Protein AF-A0A3N5T5H6-F1 (afdb_monomer_lite)

Foldseek 3Di:
DDDDQPWDKDKAFADQDPQFQWKWKWKAFPVRHTDPPRTDIGGSPDGMDMDTDDPVCLLRDDMWMWIAGQHPDDDDGGDDTDGDRDQRDPPPRDPAKDWDWDQDPPQLFKTKIFIDQDPQFQKKKKWKFFADPPPRDTDTQDIDMDGSPDGIDIGGCVSVDLVGQKMKIKMWGAHPVRRTDHIDMDMDGTDRPDDPPPPDPPPDD

Radius of gyration: 24.32 Å; chains: 1; bounding box: 62×50×79 Å

Sequence (205 aa):
MTADSGERETVFTWTPFEGAEGYIFSIDDAEGEMLTHSAVMLPAETTTHSYSFEEEDLGRGPFTALVRAWAETEGNICIAEAGVDFGTADAGVCAGIDVTPNVVPGDERLVVLEWTAIPDAAEYQIHIYALDPDDGSRIGIRVLTAPGDTNTLHVGADMLPDDYNQFEFRIEARGEGHAYLCSGSATVDLPSKEGPVHWGAEAGG

Secondary structure (DSSP, 8-state):
-------EEEEEE-PPPTT-SEEEEEEE-TTSPBPTTT-EEEETT--EEEEEEPTTGGGG-S-EEEEEEE--STT---S----EE---SSS-------EEEEEETTEEEEEEEEEPPPTT-SEEEEEEEEEPTTT--EEEEEEEEEETT--EEEE-TTTS-TT-SEEEEEEEEE-GGG-EEEEEEEEEE---S------------

Structure (mmCIF, N/CA/C/O backbone):
data_AF-A0A3N5T5H6-F1
#
_entry.id   AF-A0A3N5T5H6-F1
#
loop_
_atom_site.group_PDB
_atom_site.id
_atom_site.type_symbol
_atom_site.label_atom_id
_atom_site.label_alt_id
_atom_site.label_comp_id
_atom_site.label_asym_id
_atom_site.label_entity_id
_atom_site.label_seq_id
_atom_site.pdbx_PDB_ins_code
_atom_site.Cartn_x
_atom_site.Cartn_y
_atom_site.Cartn_z
_atom_site.occupancy
_atom_site.B_iso_or_equiv
_atom_site.auth_seq_id
_atom_site.auth_comp_id
_atom_site.auth_asym_id
_atom_site.auth_atom_id
_atom_site.pdbx_PDB_model_num
ATOM 1 N N . MET A 1 1 ? -6.750 -23.032 -27.387 1.00 33.66 1 MET A N 1
ATOM 2 C CA . MET A 1 1 ? -6.527 -21.836 -26.558 1.00 33.66 1 MET A CA 1
ATOM 3 C C . MET A 1 1 ? -5.116 -21.968 -26.045 1.00 33.66 1 MET A C 1
ATOM 5 O O . MET A 1 1 ? -4.852 -22.858 -25.250 1.00 33.66 1 MET A O 1
ATOM 9 N N . THR A 1 2 ? -4.197 -21.257 -26.679 1.00 34.19 2 THR A N 1
ATOM 10 C CA . THR A 1 2 ? -2.777 -21.234 -26.329 1.00 34.19 2 THR A CA 1
ATOM 11 C C . THR A 1 2 ? -2.641 -20.392 -25.068 1.00 34.19 2 THR A C 1
ATOM 13 O O . THR A 1 2 ? -3.156 -19.278 -25.044 1.00 34.19 2 THR A O 1
ATOM 16 N N . ALA A 1 3 ? -2.039 -20.960 -24.023 1.00 33.81 3 ALA A N 1
ATOM 17 C CA . ALA A 1 3 ? -1.614 -20.210 -22.851 1.00 33.81 3 ALA A CA 1
ATOM 18 C C . ALA A 1 3 ? -0.585 -19.176 -23.318 1.00 33.81 3 ALA A C 1
ATOM 20 O O . ALA A 1 3 ? 0.402 -19.550 -23.953 1.00 33.81 3 ALA A O 1
ATOM 21 N N . ASP A 1 4 ? -0.876 -17.903 -23.080 1.00 39.97 4 ASP A N 1
ATOM 22 C CA . ASP A 1 4 ? 0.102 -16.832 -23.217 1.00 39.97 4 ASP A CA 1
ATOM 23 C C . ASP A 1 4 ? 1.025 -16.979 -22.004 1.00 39.97 4 ASP A C 1
ATOM 25 O O . ASP A 1 4 ? 0.576 -16.855 -20.865 1.00 39.97 4 ASP A O 1
ATOM 29 N N . SER A 1 5 ? 2.264 -17.411 -22.224 1.00 41.59 5 SER A N 1
ATOM 30 C CA . SER A 1 5 ? 3.283 -17.451 -21.175 1.00 41.59 5 SER A CA 1
ATOM 31 C C . SER A 1 5 ? 3.558 -16.004 -20.781 1.00 41.59 5 SER A C 1
ATOM 33 O O . SER A 1 5 ? 4.108 -15.267 -21.594 1.00 41.59 5 SER A O 1
ATOM 35 N N . GLY A 1 6 ? 3.092 -15.596 -19.599 1.00 47.31 6 GLY A N 1
ATOM 36 C CA . GLY A 1 6 ? 2.968 -14.207 -19.148 1.00 47.31 6 GLY A CA 1
ATOM 37 C C . GLY A 1 6 ? 4.283 -13.470 -18.879 1.00 47.31 6 GLY A C 1
ATOM 38 O O . GLY A 1 6 ? 4.410 -12.827 -17.843 1.00 47.31 6 GLY A O 1
ATOM 39 N N . GLU A 1 7 ? 5.244 -13.528 -19.800 1.00 53.94 7 GLU A N 1
ATOM 40 C CA . GLU A 1 7 ? 6.400 -12.634 -19.806 1.00 53.94 7 GLU A CA 1
ATOM 41 C C . GLU A 1 7 ? 5.908 -11.208 -20.069 1.00 53.94 7 GLU A C 1
ATOM 43 O O . GLU A 1 7 ? 5.427 -10.871 -21.155 1.00 53.94 7 GLU A O 1
ATOM 48 N N . ARG A 1 8 ? 5.999 -10.359 -19.045 1.00 64.69 8 ARG A N 1
ATOM 49 C CA . ARG A 1 8 ? 5.729 -8.927 -19.170 1.00 64.69 8 ARG A CA 1
ATOM 50 C C . ARG A 1 8 ? 7.054 -8.232 -19.450 1.00 64.69 8 ARG A C 1
ATOM 52 O O . ARG A 1 8 ? 7.906 -8.153 -18.573 1.00 64.69 8 ARG A O 1
ATOM 59 N N . GLU A 1 9 ? 7.238 -7.755 -20.675 1.00 74.62 9 GLU A N 1
ATOM 60 C CA . GLU A 1 9 ? 8.398 -6.947 -21.057 1.00 74.62 9 GLU A CA 1
ATOM 61 C C . GLU A 1 9 ? 8.068 -5.457 -20.916 1.00 74.62 9 GLU A C 1
ATOM 63 O O . GLU A 1 9 ? 7.051 -4.978 -21.423 1.00 74.62 9 GLU A O 1
ATOM 68 N N . THR A 1 10 ? 8.955 -4.717 -20.257 1.00 71.50 10 THR A N 1
ATOM 69 C CA . THR A 1 10 ? 8.873 -3.263 -20.119 1.00 71.50 10 THR A CA 1
ATOM 70 C C . THR A 1 10 ? 10.094 -2.612 -20.741 1.00 71.50 10 THR A C 1
ATOM 72 O O . THR A 1 10 ? 11.220 -3.056 -20.530 1.00 71.50 10 THR A O 1
ATOM 75 N N . VAL A 1 11 ? 9.869 -1.510 -21.462 1.00 78.19 11 VAL A N 1
ATOM 76 C CA . VAL A 1 11 ? 10.928 -0.683 -22.047 1.00 78.19 11 VAL A CA 1
ATOM 77 C C . VAL A 1 11 ? 11.089 0.601 -21.239 1.00 78.19 11 VAL A C 1
ATOM 79 O O . VAL A 1 11 ? 10.157 1.386 -21.081 1.00 78.19 11 VAL A O 1
ATOM 82 N N . PHE A 1 12 ? 12.306 0.837 -20.775 1.00 76.62 12 PHE A N 1
ATOM 83 C CA . PHE A 1 12 ? 12.737 2.012 -20.034 1.00 76.62 12 PHE A CA 1
ATOM 84 C C . PHE A 1 12 ? 13.430 2.959 -21.009 1.00 76.62 12 PHE A C 1
ATOM 86 O O . PHE A 1 12 ? 14.135 2.524 -21.922 1.00 76.62 12 PHE A O 1
ATOM 93 N N . THR A 1 13 ? 13.219 4.262 -20.853 1.00 77.88 13 THR A N 1
ATOM 94 C CA . THR A 1 13 ? 13.906 5.292 -21.642 1.00 77.88 13 THR A CA 1
ATOM 95 C C . THR A 1 13 ? 14.303 6.437 -20.724 1.00 77.88 13 THR A C 1
ATOM 97 O O . THR A 1 13 ? 13.509 6.854 -19.884 1.00 77.88 13 THR A O 1
ATOM 100 N N . TRP A 1 14 ? 15.5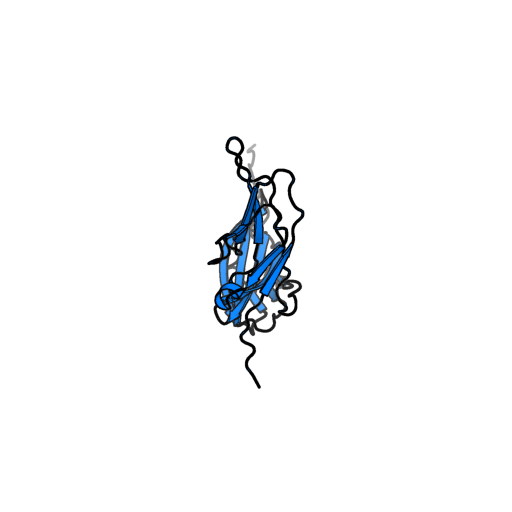17 6.955 -20.885 1.00 73.25 14 TRP A N 1
ATOM 101 C CA . TRP A 1 14 ? 16.026 8.086 -20.111 1.00 73.25 14 TRP A CA 1
ATOM 102 C C . TRP A 1 14 ? 16.758 9.084 -21.002 1.00 73.25 14 TRP A C 1
ATOM 104 O O . TRP A 1 14 ? 17.245 8.765 -22.087 1.00 73.25 14 TRP A O 1
ATOM 114 N N . THR A 1 15 ? 16.843 10.322 -20.523 1.00 77.50 15 THR A N 1
ATOM 115 C CA . THR A 1 15 ? 17.650 11.355 -21.171 1.00 77.50 15 THR A CA 1
ATOM 116 C C . THR A 1 15 ? 19.131 11.037 -20.952 1.00 77.50 15 THR A C 1
ATOM 118 O O . THR A 1 15 ? 19.529 10.845 -19.800 1.00 77.50 15 THR A O 1
ATOM 121 N N . PRO A 1 16 ? 19.962 10.992 -22.008 1.00 77.12 16 PRO A N 1
ATOM 122 C CA . PRO A 1 16 ? 21.391 10.769 -21.844 1.00 77.12 16 PRO A CA 1
ATOM 123 C C . PRO A 1 16 ? 22.031 11.878 -21.003 1.00 77.12 16 PRO A C 1
ATOM 125 O O . PRO A 1 16 ? 21.708 13.058 -21.155 1.00 77.12 16 PRO A O 1
ATOM 128 N N . PHE A 1 17 ? 22.950 11.487 -20.125 1.00 72.81 17 PHE A N 1
ATOM 129 C CA . PHE A 1 17 ? 23.670 12.387 -19.240 1.00 72.81 17 PHE A CA 1
ATOM 130 C C . PHE A 1 17 ? 25.018 12.782 -19.858 1.00 72.81 17 PHE A C 1
ATOM 132 O O . PHE A 1 17 ? 25.804 11.928 -20.272 1.00 72.81 17 PHE A O 1
ATOM 139 N N . GLU A 1 18 ? 25.294 14.084 -19.940 1.00 73.19 18 GLU A N 1
ATOM 140 C CA . GLU A 1 18 ? 26.544 14.586 -20.514 1.00 73.19 18 GLU A CA 1
ATOM 141 C C . GLU A 1 18 ? 27.740 14.186 -19.640 1.00 73.19 18 GLU A C 1
ATOM 143 O O . GLU A 1 18 ? 27.758 14.433 -18.436 1.00 73.19 18 GLU A O 1
ATOM 148 N N . GLY A 1 19 ? 28.747 13.563 -20.255 1.00 73.44 19 GLY A N 1
ATOM 149 C CA . GLY A 1 19 ? 29.940 13.084 -19.555 1.00 73.44 19 GLY A CA 1
ATOM 150 C C . GLY A 1 19 ? 29.802 11.701 -18.913 1.00 73.44 19 GLY A C 1
ATOM 151 O O . GLY A 1 19 ? 30.762 11.252 -18.299 1.00 73.44 19 GLY A O 1
ATOM 152 N N . ALA A 1 20 ? 28.665 11.011 -19.066 1.00 77.00 20 ALA A N 1
ATOM 153 C CA . ALA A 1 20 ? 28.544 9.612 -18.657 1.00 77.00 20 ALA A CA 1
ATOM 154 C C . ALA A 1 20 ? 29.402 8.694 -19.547 1.00 77.00 20 ALA A C 1
ATOM 156 O O . ALA A 1 20 ? 29.356 8.785 -20.774 1.00 77.00 20 ALA A O 1
ATOM 157 N N . GLU A 1 21 ? 30.145 7.780 -18.926 1.00 79.62 21 GLU A N 1
ATOM 158 C CA . GLU A 1 21 ? 30.882 6.696 -19.595 1.00 79.62 21 GLU A CA 1
ATOM 159 C C . GLU A 1 21 ? 30.066 5.396 -19.647 1.00 79.62 21 GLU A C 1
ATOM 161 O O . GLU A 1 21 ? 30.352 4.495 -20.438 1.00 79.62 21 GLU A O 1
ATOM 166 N N . GLY A 1 22 ? 28.992 5.329 -18.862 1.00 79.94 22 GLY A N 1
ATOM 167 C CA . GLY A 1 22 ? 27.981 4.290 -18.934 1.00 79.94 22 GLY A CA 1
ATOM 168 C C . GLY A 1 22 ? 26.848 4.525 -17.943 1.00 79.94 22 GLY A C 1
ATOM 169 O O . GLY A 1 22 ? 26.807 5.528 -17.227 1.00 79.94 22 GLY A O 1
ATOM 170 N N . TYR A 1 23 ? 25.931 3.565 -17.891 1.00 79.25 23 TYR A N 1
ATOM 171 C CA . TYR A 1 23 ? 24.836 3.540 -16.928 1.00 79.25 23 TYR A CA 1
ATOM 172 C C . TYR A 1 23 ? 24.812 2.214 -16.179 1.00 79.25 23 TYR A C 1
ATOM 174 O O . TYR A 1 23 ? 25.203 1.178 -16.711 1.00 79.25 23 TYR A O 1
ATOM 182 N N . ILE A 1 24 ? 24.328 2.249 -14.947 1.00 84.00 24 ILE A N 1
ATOM 183 C CA . ILE A 1 24 ? 23.893 1.075 -14.200 1.00 84.00 24 ILE A CA 1
ATOM 184 C C . ILE A 1 24 ? 22.374 1.160 -14.128 1.00 84.00 24 ILE A C 1
ATOM 186 O O . ILE A 1 24 ? 21.840 2.157 -13.641 1.00 84.00 24 ILE A O 1
ATOM 190 N N . PHE A 1 25 ? 21.697 0.141 -14.638 1.00 86.31 25 PHE A N 1
ATOM 191 C CA . PHE A 1 25 ? 20.256 -0.031 -14.511 1.00 86.31 25 PHE A CA 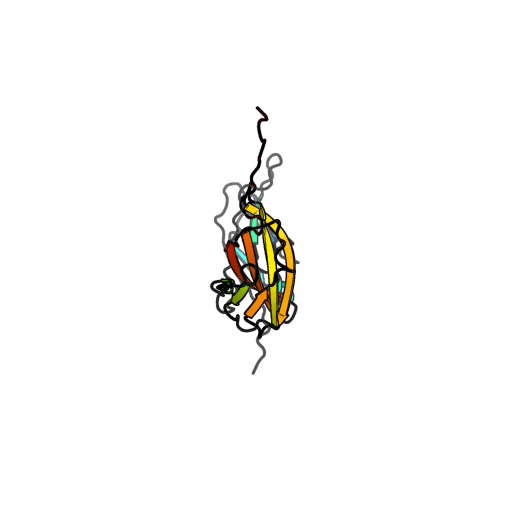1
ATOM 192 C C . PHE A 1 25 ? 19.978 -1.089 -13.443 1.00 86.31 25 PHE A C 1
ATOM 194 O O . PHE A 1 25 ? 20.693 -2.087 -13.399 1.00 86.31 25 PHE A O 1
ATOM 201 N N . SER A 1 26 ? 18.981 -0.877 -12.589 1.00 86.00 26 SER A N 1
ATOM 202 C CA . SER A 1 26 ? 18.449 -1.887 -11.666 1.00 86.00 26 SER A CA 1
ATOM 203 C C . SER A 1 26 ? 16.971 -1.630 -11.388 1.00 86.00 26 SER A C 1
ATOM 205 O O . SER A 1 26 ? 16.471 -0.536 -11.652 1.00 86.00 26 SER A O 1
ATOM 207 N N . ILE A 1 27 ? 16.269 -2.629 -10.859 1.00 84.69 27 ILE A N 1
ATOM 208 C CA . ILE A 1 27 ? 14.879 -2.500 -10.422 1.00 84.69 27 ILE A CA 1
ATOM 209 C C . ILE A 1 27 ? 14.801 -2.985 -8.983 1.00 84.69 27 ILE A C 1
ATOM 211 O O . ILE A 1 27 ? 15.166 -4.126 -8.714 1.00 84.69 27 ILE A O 1
ATOM 215 N N . ASP A 1 28 ? 14.309 -2.131 -8.097 1.00 81.50 28 ASP A N 1
ATOM 216 C CA . ASP A 1 28 ? 14.028 -2.465 -6.706 1.00 81.50 28 ASP A CA 1
ATOM 217 C C . ASP A 1 28 ? 12.519 -2.655 -6.524 1.00 81.50 28 ASP A C 1
ATOM 219 O O . ASP A 1 28 ? 11.713 -2.023 -7.210 1.00 81.50 28 ASP A O 1
ATOM 223 N N . ASP A 1 29 ? 12.133 -3.552 -5.629 1.00 78.69 29 ASP A N 1
ATOM 224 C CA . ASP A 1 29 ? 10.745 -3.814 -5.270 1.00 78.69 29 ASP A CA 1
ATOM 225 C C . ASP A 1 29 ? 10.238 -2.887 -4.152 1.00 78.69 29 ASP A C 1
ATOM 227 O O . ASP A 1 29 ? 10.910 -1.929 -3.752 1.00 78.69 29 ASP A O 1
ATOM 231 N N . ALA A 1 30 ? 9.027 -3.149 -3.657 1.00 70.19 30 ALA A N 1
ATOM 232 C CA . ALA A 1 30 ? 8.380 -2.308 -2.654 1.00 70.19 30 ALA A CA 1
ATOM 233 C C . ALA A 1 30 ? 9.132 -2.265 -1.312 1.00 70.19 30 ALA A C 1
ATOM 235 O O . ALA A 1 30 ? 8.988 -1.305 -0.551 1.00 70.19 30 ALA A O 1
ATOM 236 N N . GLU A 1 31 ? 9.920 -3.300 -1.018 1.00 72.56 31 GLU A N 1
ATOM 237 C CA . GLU A 1 31 ? 10.728 -3.423 0.195 1.00 72.56 31 GLU A CA 1
ATOM 238 C C . GLU A 1 31 ? 12.151 -2.873 -0.012 1.00 72.56 31 GLU A C 1
ATOM 240 O O . GLU A 1 31 ? 12.941 -2.803 0.934 1.00 72.56 31 GLU A O 1
ATOM 245 N N . GLY A 1 32 ? 12.466 -2.415 -1.229 1.00 72.69 32 GLY A N 1
ATOM 246 C CA . GLY A 1 32 ? 13.799 -1.976 -1.626 1.00 72.69 32 GLY A CA 1
ATOM 247 C C . GLY A 1 32 ? 14.737 -3.142 -1.940 1.00 72.69 32 GLY A C 1
ATOM 248 O O . GLY A 1 32 ? 15.953 -2.945 -1.990 1.00 72.69 32 GLY A O 1
ATOM 249 N N . GLU A 1 33 ? 14.204 -4.353 -2.128 1.00 81.38 33 GLU A N 1
ATOM 250 C CA . GLU A 1 33 ? 14.988 -5.491 -2.583 1.00 81.38 33 GLU A CA 1
ATOM 251 C C . GLU A 1 33 ? 15.087 -5.489 -4.1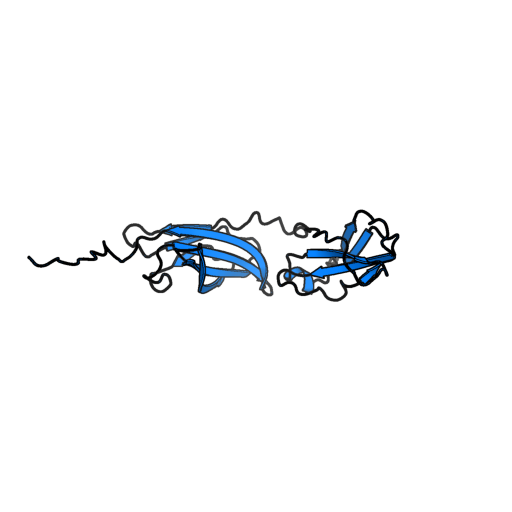07 1.00 81.38 33 GLU A C 1
ATOM 253 O O . GLU A 1 33 ? 14.102 -5.401 -4.837 1.00 81.38 33 GLU A O 1
ATOM 258 N N . MET A 1 34 ? 16.309 -5.621 -4.606 1.00 83.31 34 MET A N 1
ATOM 259 C CA . MET A 1 34 ? 16.568 -5.631 -6.039 1.00 83.31 34 MET A CA 1
ATOM 260 C C . MET A 1 34 ? 16.017 -6.907 -6.692 1.00 83.31 34 MET A C 1
ATOM 262 O O . MET A 1 34 ? 16.258 -8.019 -6.209 1.00 83.31 34 MET A O 1
ATOM 266 N N . LEU A 1 35 ? 15.331 -6.764 -7.827 1.00 84.75 35 LEU A N 1
ATOM 267 C CA . LEU A 1 35 ? 14.893 -7.893 -8.641 1.00 84.75 35 LEU A CA 1
ATOM 268 C C . LEU A 1 35 ? 16.087 -8.647 -9.215 1.00 84.75 35 LEU A C 1
ATOM 270 O O . LEU A 1 35 ? 17.088 -8.052 -9.649 1.00 84.75 35 LEU A O 1
ATOM 274 N N . THR A 1 36 ? 15.960 -9.970 -9.259 1.00 79.38 36 THR A N 1
ATOM 275 C CA . THR A 1 36 ? 16.999 -10.844 -9.794 1.00 79.38 36 THR A CA 1
ATOM 276 C C . THR A 1 36 ? 17.251 -10.472 -11.257 1.00 79.38 36 THR A C 1
ATOM 278 O O . THR A 1 36 ? 16.336 -10.178 -12.020 1.00 79.38 36 THR A O 1
ATOM 281 N N . HIS A 1 37 ? 18.521 -10.413 -11.658 1.00 80.75 37 HIS A N 1
ATOM 282 C CA . HIS A 1 37 ? 18.937 -10.066 -13.027 1.00 80.75 37 HIS A CA 1
ATOM 283 C C . HIS A 1 37 ? 18.598 -8.646 -13.522 1.00 80.75 37 HIS A C 1
ATOM 285 O O . HIS A 1 37 ? 18.935 -8.328 -14.660 1.00 80.75 37 HIS A O 1
ATOM 291 N N . SER A 1 38 ? 18.010 -7.773 -12.697 1.00 84.25 38 SER A N 1
ATOM 292 C CA . SER A 1 38 ? 17.731 -6.385 -13.099 1.00 84.25 38 SER A CA 1
ATOM 293 C C . SER A 1 38 ? 18.985 -5.506 -13.133 1.00 84.25 38 SER A C 1
ATOM 295 O O . SER A 1 38 ? 19.064 -4.587 -13.943 1.00 84.25 38 SER A O 1
ATOM 297 N N . ALA A 1 39 ? 19.989 -5.796 -12.296 1.00 87.25 39 ALA A N 1
ATOM 298 C CA . ALA A 1 39 ? 21.251 -5.061 -12.270 1.00 87.25 39 ALA A CA 1
ATOM 299 C C . ALA A 1 39 ? 22.097 -5.320 -13.522 1.00 87.25 39 ALA A C 1
ATOM 301 O O . ALA A 1 39 ? 22.712 -6.382 -13.658 1.00 87.25 39 ALA A O 1
ATOM 302 N N . VAL A 1 40 ? 22.203 -4.321 -14.397 1.00 89.25 40 VAL A N 1
ATOM 303 C CA . VAL A 1 40 ? 23.012 -4.396 -15.618 1.00 89.25 40 VAL A CA 1
ATOM 304 C C . VAL A 1 40 ? 23.819 -3.122 -15.849 1.00 89.25 40 VAL A C 1
ATOM 306 O O . VAL A 1 40 ? 23.374 -2.013 -15.562 1.00 89.25 40 VAL A O 1
ATOM 309 N N . MET A 1 41 ? 25.025 -3.281 -16.400 1.00 88.31 41 MET A N 1
ATOM 310 C CA . MET A 1 41 ? 25.824 -2.163 -16.906 1.00 88.31 41 MET A CA 1
ATOM 311 C C . MET A 1 41 ? 25.535 -1.952 -18.388 1.00 88.31 41 MET A C 1
ATOM 313 O O . MET A 1 41 ? 25.580 -2.899 -19.175 1.00 88.31 41 MET A O 1
ATOM 317 N N . LEU A 1 42 ? 25.282 -0.705 -18.765 1.00 87.31 42 LEU A N 1
ATOM 318 C CA . LEU A 1 42 ? 24.932 -0.299 -20.117 1.00 87.31 42 LEU A CA 1
ATOM 319 C C . LEU A 1 42 ? 25.961 0.707 -20.660 1.00 87.31 42 LEU A C 1
ATOM 321 O O . LEU A 1 42 ? 26.431 1.564 -19.905 1.00 87.31 42 LEU A O 1
ATOM 325 N N . PRO A 1 43 ? 26.307 0.634 -21.958 1.00 89.06 43 PRO A N 1
ATOM 326 C CA . PRO A 1 43 ? 27.184 1.608 -22.612 1.00 89.06 43 PRO A CA 1
ATOM 327 C C . PRO A 1 43 ? 26.664 3.056 -22.546 1.00 89.06 43 PRO A C 1
ATOM 329 O O . PRO A 1 43 ? 25.452 3.270 -22.477 1.00 89.06 43 PRO A O 1
ATOM 332 N N . ALA A 1 44 ? 27.564 4.042 -22.643 1.00 83.88 44 ALA A N 1
ATOM 333 C CA . ALA A 1 44 ? 27.263 5.483 -22.580 1.00 83.88 44 ALA A CA 1
ATOM 334 C C . ALA A 1 44 ? 26.226 5.971 -23.606 1.00 83.88 44 ALA A C 1
ATOM 336 O O . ALA A 1 44 ? 25.488 6.923 -23.356 1.00 83.88 44 ALA A O 1
ATOM 337 N N . GLU A 1 45 ? 26.170 5.337 -24.775 1.00 85.62 45 GLU A N 1
ATOM 338 C CA . GLU A 1 45 ? 25.222 5.656 -25.843 1.00 85.62 45 GLU A CA 1
ATOM 339 C C . GLU A 1 45 ? 23.805 5.119 -25.582 1.00 85.62 45 GLU A C 1
ATOM 34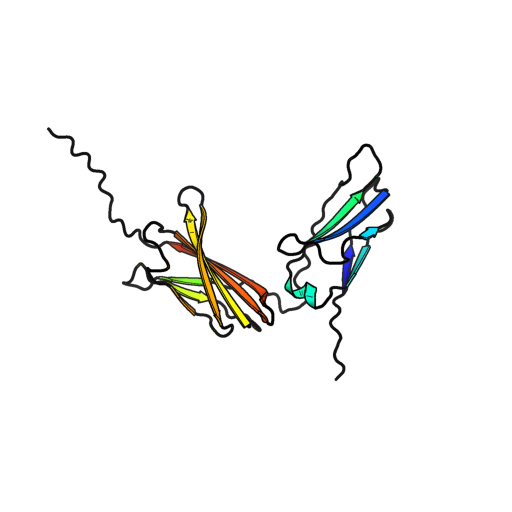1 O O . GLU A 1 45 ? 22.864 5.459 -26.304 1.00 85.62 45 GLU A O 1
ATOM 346 N N . THR A 1 46 ? 23.639 4.282 -24.556 1.00 85.56 46 THR A N 1
ATOM 347 C CA . THR A 1 46 ? 22.364 3.641 -24.242 1.00 85.56 46 THR A CA 1
ATOM 348 C C . THR A 1 46 ? 21.437 4.627 -23.550 1.00 85.56 46 THR A C 1
ATOM 350 O O . THR A 1 46 ? 21.765 5.204 -22.517 1.00 85.56 46 THR A O 1
ATOM 353 N N . THR A 1 47 ? 20.251 4.799 -24.123 1.00 80.38 47 THR A N 1
ATOM 354 C CA . THR A 1 47 ? 19.174 5.648 -23.581 1.00 80.38 47 THR A CA 1
ATOM 355 C C . THR A 1 47 ? 17.864 4.889 -23.439 1.00 80.38 47 THR A C 1
ATOM 357 O O . THR A 1 47 ? 16.850 5.461 -23.051 1.00 80.38 47 THR A O 1
ATOM 360 N N . THR A 1 48 ? 17.881 3.595 -23.759 1.00 83.81 48 THR A N 1
ATOM 361 C CA . THR A 1 48 ? 16.747 2.694 -23.627 1.00 83.81 48 THR A CA 1
ATOM 362 C C . THR A 1 48 ? 17.217 1.299 -23.240 1.00 83.81 48 THR A C 1
ATOM 364 O O . THR A 1 48 ? 18.284 0.858 -23.668 1.00 83.81 48 THR A O 1
ATOM 367 N N . HIS A 1 49 ? 16.433 0.609 -22.423 1.00 85.75 49 HIS A N 1
ATOM 368 C CA . HIS A 1 49 ? 16.679 -0.769 -22.016 1.00 85.75 49 HIS A CA 1
ATOM 369 C C . HIS A 1 49 ? 15.343 -1.485 -21.857 1.00 85.75 49 HIS A C 1
ATOM 371 O O . HIS A 1 49 ? 14.369 -0.844 -21.477 1.00 85.75 49 HIS A O 1
ATOM 377 N N . SER A 1 50 ? 15.296 -2.782 -22.142 1.00 84.44 50 SER A N 1
ATOM 378 C CA . SER A 1 50 ? 14.119 -3.611 -21.884 1.00 84.44 50 SER A CA 1
ATOM 379 C C . SER A 1 50 ? 14.421 -4.587 -20.761 1.00 84.44 50 SER A C 1
ATOM 381 O O . SER A 1 50 ? 15.512 -5.155 -20.730 1.00 84.44 50 SER A O 1
ATOM 383 N N . TYR A 1 51 ? 13.446 -4.815 -19.889 1.00 83.25 51 TYR A N 1
ATOM 384 C CA . TYR A 1 51 ? 13.501 -5.859 -18.875 1.00 83.25 51 TYR A CA 1
ATOM 385 C C . TYR A 1 51 ? 12.236 -6.711 -18.949 1.00 83.25 51 TYR A C 1
ATOM 387 O O . TYR A 1 51 ? 11.126 -6.174 -19.018 1.00 83.25 51 TYR A O 1
ATOM 395 N N . SER A 1 52 ? 12.420 -8.028 -18.933 1.00 81.19 52 SER A N 1
ATOM 396 C CA . SER A 1 52 ? 11.336 -9.002 -18.850 1.00 81.19 52 SER A CA 1
ATOM 397 C C . SER A 1 52 ? 11.168 -9.423 -17.402 1.00 81.19 52 SER A C 1
ATOM 399 O O . SER A 1 52 ? 12.106 -9.941 -16.802 1.00 81.19 52 SER A O 1
ATOM 401 N N . PHE A 1 53 ? 9.979 -9.201 -16.854 1.00 73.88 53 PHE A N 1
ATOM 402 C CA . PHE A 1 53 ? 9.639 -9.654 -15.514 1.00 73.88 53 PHE A CA 1
ATOM 403 C C . PHE A 1 53 ? 9.362 -11.152 -15.520 1.00 73.88 53 PHE A C 1
ATOM 405 O O . PHE A 1 53 ? 8.607 -11.649 -16.363 1.00 73.88 53 PHE A O 1
ATOM 412 N N . GLU A 1 54 ? 9.933 -11.847 -14.543 1.00 73.88 54 GLU A N 1
ATOM 413 C CA . GLU A 1 54 ? 9.530 -13.208 -14.223 1.00 73.88 54 GLU A CA 1
ATOM 414 C C . GLU A 1 54 ? 8.166 -13.180 -13.515 1.00 73.88 54 GLU A C 1
ATOM 416 O O . GLU A 1 54 ? 7.837 -12.236 -12.793 1.00 73.88 54 GLU A O 1
ATOM 421 N N . GLU A 1 55 ? 7.339 -14.207 -13.731 1.00 66.44 55 GLU A N 1
ATOM 422 C CA . GLU A 1 55 ? 5.983 -14.273 -13.161 1.00 66.44 55 GLU A CA 1
ATOM 423 C C . GLU A 1 55 ? 6.002 -14.208 -11.623 1.00 66.44 55 GLU A C 1
ATOM 425 O O . GLU A 1 55 ? 5.118 -13.606 -11.015 1.00 66.44 55 GLU A O 1
ATOM 430 N N . GLU A 1 56 ? 7.047 -14.763 -11.001 1.00 69.44 56 GLU A N 1
ATOM 431 C CA . GLU A 1 56 ? 7.261 -14.723 -9.551 1.00 69.44 56 GLU A CA 1
ATOM 432 C C . GLU A 1 56 ? 7.590 -13.326 -9.017 1.00 69.44 56 GLU A C 1
ATOM 434 O O . GLU A 1 56 ? 7.215 -12.996 -7.890 1.00 69.44 56 GLU A O 1
ATOM 439 N N . ASP A 1 57 ? 8.221 -12.479 -9.832 1.00 70.19 57 ASP A N 1
ATOM 440 C CA . ASP A 1 57 ? 8.579 -11.132 -9.416 1.00 70.19 57 ASP A CA 1
ATOM 441 C C . ASP A 1 57 ? 7.367 -10.208 -9.419 1.00 70.19 57 ASP A C 1
ATOM 443 O O . ASP A 1 57 ? 7.314 -9.310 -8.590 1.00 70.19 57 ASP A O 1
ATOM 447 N N . LEU A 1 58 ? 6.354 -10.445 -10.264 1.00 68.25 58 LEU A N 1
ATOM 448 C CA . LEU A 1 58 ? 5.189 -9.559 -10.416 1.00 68.25 58 LEU A CA 1
ATOM 449 C C . LEU A 1 58 ? 4.446 -9.272 -9.100 1.00 68.25 58 LEU A C 1
ATOM 451 O O . LEU A 1 58 ? 3.869 -8.194 -8.952 1.00 68.25 58 LEU A O 1
ATOM 455 N N . GLY A 1 59 ? 4.471 -10.204 -8.143 1.00 65.00 59 GLY A N 1
ATOM 456 C CA . GLY A 1 59 ? 3.838 -10.047 -6.829 1.00 65.00 59 GLY A CA 1
ATOM 457 C C . GLY A 1 59 ? 4.595 -9.147 -5.847 1.00 65.00 59 GLY A C 1
ATOM 458 O O . GLY A 1 59 ? 4.031 -8.789 -4.813 1.00 65.00 59 GLY A O 1
ATOM 459 N N . ARG A 1 60 ? 5.843 -8.776 -6.161 1.00 70.25 60 ARG A N 1
ATOM 460 C CA . ARG A 1 60 ? 6.731 -7.961 -5.311 1.00 70.25 60 ARG A CA 1
ATOM 461 C C . ARG A 1 60 ? 6.560 -6.452 -5.521 1.00 70.25 60 ARG A C 1
ATOM 463 O O . ARG A 1 60 ? 7.196 -5.652 -4.842 1.00 70.25 60 ARG A O 1
ATOM 470 N N . GLY A 1 61 ? 5.709 -6.049 -6.466 1.00 66.56 61 GLY A N 1
ATOM 471 C CA . GLY A 1 61 ? 5.485 -4.640 -6.777 1.00 66.56 61 GLY A CA 1
ATOM 472 C C . GLY A 1 61 ? 4.870 -3.850 -5.607 1.00 66.56 61 GLY A C 1
ATOM 473 O O . GLY A 1 61 ? 4.331 -4.445 -4.672 1.00 66.56 61 GLY A O 1
ATOM 474 N N . PRO A 1 62 ? 4.870 -2.503 -5.662 1.00 64.25 62 PRO A N 1
ATOM 475 C CA . PRO A 1 62 ? 5.368 -1.653 -6.750 1.00 64.25 62 PRO A CA 1
ATOM 476 C C . PRO A 1 62 ? 6.888 -1.715 -6.941 1.00 64.25 62 PRO A C 1
ATOM 478 O O . PRO A 1 62 ? 7.626 -1.984 -6.003 1.00 64.25 62 PRO A O 1
ATOM 481 N N . PHE A 1 63 ? 7.345 -1.441 -8.164 1.00 73.44 63 PHE A N 1
ATOM 482 C CA . PHE A 1 63 ? 8.766 -1.454 -8.513 1.00 73.44 63 PHE A CA 1
ATOM 483 C C . PHE A 1 63 ? 9.289 -0.049 -8.779 1.00 73.44 63 PHE A C 1
ATOM 485 O O . PHE A 1 63 ? 8.600 0.777 -9.376 1.00 73.44 63 PHE A O 1
ATOM 492 N N . THR A 1 64 ? 10.545 0.184 -8.419 1.00 75.31 64 THR A N 1
ATOM 493 C CA . THR A 1 64 ? 11.296 1.387 -8.765 1.00 75.31 64 THR A CA 1
ATOM 494 C C . THR A 1 64 ? 12.463 1.002 -9.656 1.00 75.31 64 THR A C 1
ATOM 496 O O . THR A 1 64 ? 13.403 0.346 -9.215 1.00 75.31 64 THR A O 1
ATOM 499 N N . ALA A 1 65 ? 12.436 1.431 -10.915 1.00 76.19 65 ALA A N 1
ATOM 500 C CA . ALA A 1 65 ? 13.614 1.330 -11.766 1.00 76.19 65 ALA A CA 1
ATOM 501 C C . ALA A 1 65 ? 14.569 2.494 -11.516 1.00 76.19 65 ALA A C 1
ATOM 503 O O . ALA A 1 65 ? 14.149 3.648 -11.430 1.00 76.19 65 ALA A O 1
ATOM 504 N N . LEU A 1 66 ? 15.856 2.179 -11.440 1.00 75.81 66 LEU A N 1
ATOM 505 C CA . LEU A 1 66 ? 16.942 3.101 -11.158 1.00 75.81 66 LEU A CA 1
ATOM 506 C C . LEU A 1 66 ? 17.918 3.089 -12.331 1.00 75.81 66 LEU A C 1
ATOM 508 O O . LEU A 1 66 ? 18.429 2.042 -12.718 1.00 75.81 66 LEU A O 1
ATOM 512 N N . VAL A 1 67 ? 18.215 4.269 -12.874 1.00 76.75 67 VAL A N 1
ATOM 513 C CA . VAL A 1 67 ? 19.293 4.478 -13.851 1.00 76.75 67 VAL A CA 1
ATOM 514 C C . VAL A 1 67 ? 20.330 5.388 -13.214 1.00 76.75 67 VAL A C 1
ATOM 516 O O . VAL A 1 67 ? 20.038 6.545 -12.922 1.00 76.75 67 VAL A O 1
ATOM 519 N N . ARG A 1 68 ? 21.547 4.882 -13.017 1.00 74.69 68 ARG A N 1
ATOM 520 C CA . ARG A 1 68 ? 22.676 5.622 -12.443 1.00 74.69 68 ARG A CA 1
ATOM 521 C C . ARG A 1 68 ? 23.748 5.817 -13.506 1.00 74.69 68 ARG A C 1
ATOM 523 O O . ARG A 1 68 ? 24.378 4.854 -13.932 1.00 74.69 68 ARG A O 1
ATOM 530 N N . ALA A 1 69 ? 23.945 7.055 -13.947 1.00 72.25 69 ALA A N 1
ATOM 531 C CA . ALA A 1 69 ? 25.053 7.409 -14.833 1.00 72.25 69 ALA A CA 1
ATOM 532 C C . ALA A 1 69 ? 26.379 7.372 -14.062 1.00 72.25 69 ALA A C 1
ATOM 534 O O . ALA A 1 69 ? 26.468 7.990 -12.998 1.00 72.25 69 ALA A O 1
ATOM 535 N N . TRP A 1 70 ? 27.393 6.705 -14.613 1.00 70.75 70 TRP A N 1
ATOM 536 C CA . TRP A 1 70 ? 28.741 6.655 -14.048 1.00 70.75 70 TRP A CA 1
ATOM 537 C C . TRP A 1 70 ? 29.774 7.184 -15.044 1.00 70.75 70 TRP A C 1
ATOM 539 O O . TRP A 1 70 ? 29.606 7.078 -16.259 1.00 70.75 70 TRP A O 1
ATOM 549 N N . ALA A 1 71 ? 30.843 7.762 -14.509 1.00 69.44 71 ALA A N 1
ATOM 550 C CA . ALA A 1 71 ? 32.038 8.157 -15.240 1.00 69.44 71 ALA A CA 1
ATOM 551 C C . ALA A 1 71 ? 33.245 7.975 -14.315 1.00 69.44 71 ALA A C 1
ATOM 553 O O . ALA A 1 71 ? 33.154 8.275 -13.120 1.00 69.44 71 ALA A O 1
ATOM 554 N N . GLU A 1 72 ? 34.374 7.491 -14.825 1.00 62.66 72 GLU A N 1
ATOM 555 C CA . GLU A 1 72 ? 35.615 7.400 -14.060 1.00 62.66 72 GLU A CA 1
ATOM 556 C C . GLU A 1 72 ? 36.251 8.787 -13.881 1.00 62.66 72 GLU A C 1
ATOM 558 O O . GLU A 1 72 ? 37.269 9.137 -14.472 1.00 62.66 72 GLU A O 1
ATOM 563 N N . THR A 1 73 ? 35.671 9.596 -12.996 1.00 54.41 73 THR A N 1
ATOM 564 C CA . THR A 1 73 ? 36.306 10.823 -12.501 1.00 54.41 73 THR A CA 1
ATOM 565 C C . THR A 1 73 ? 36.211 10.886 -10.983 1.00 54.41 73 THR A C 1
ATOM 567 O O . THR A 1 73 ? 35.117 10.965 -10.431 1.00 54.41 73 THR A O 1
ATOM 570 N N . GLU A 1 74 ? 37.367 10.811 -10.313 1.00 45.25 74 GLU A N 1
ATOM 571 C CA . GLU A 1 74 ? 37.588 11.099 -8.883 1.00 45.25 74 GLU A CA 1
ATOM 572 C C . GLU A 1 74 ? 36.457 10.684 -7.908 1.00 45.25 74 GLU A C 1
ATOM 574 O O . GLU A 1 74 ? 36.120 11.412 -6.977 1.00 45.25 74 GLU A O 1
ATOM 579 N N . GLY A 1 75 ? 35.900 9.478 -8.075 1.00 47.41 75 GLY A N 1
ATOM 580 C CA . GLY A 1 75 ? 35.161 8.782 -7.015 1.00 47.41 75 GLY A CA 1
ATOM 581 C C . GLY A 1 75 ? 33.670 9.102 -6.837 1.00 47.41 75 GLY A C 1
ATOM 582 O O . GLY A 1 75 ? 33.126 8.716 -5.806 1.00 47.41 75 GLY A O 1
ATOM 583 N N . ASN A 1 76 ? 32.988 9.738 -7.800 1.00 44.69 76 ASN A N 1
ATOM 584 C CA . ASN A 1 76 ? 31.526 9.926 -7.752 1.00 44.69 76 ASN A CA 1
ATOM 585 C C . ASN A 1 76 ? 30.810 9.078 -8.821 1.00 44.69 76 ASN A C 1
ATOM 587 O O . ASN A 1 76 ? 31.009 9.281 -10.012 1.00 44.69 76 ASN A O 1
ATOM 591 N N . ILE A 1 77 ? 29.974 8.129 -8.378 1.00 50.47 77 ILE A N 1
ATOM 592 C CA . ILE A 1 77 ? 29.377 7.060 -9.213 1.00 50.47 77 ILE A CA 1
ATOM 593 C C . ILE A 1 77 ? 27.918 7.350 -9.629 1.00 50.47 77 ILE A C 1
ATOM 595 O O . ILE A 1 77 ? 27.370 6.630 -10.457 1.00 50.47 77 ILE A O 1
ATOM 599 N N . CYS A 1 78 ? 27.281 8.405 -9.104 1.00 47.62 78 CYS A N 1
ATOM 600 C CA . CYS A 1 78 ? 25.858 8.678 -9.348 1.00 47.62 78 CYS A CA 1
ATOM 601 C C . CYS A 1 78 ? 25.611 10.159 -9.655 1.00 47.62 78 CYS A C 1
ATOM 603 O O . CYS A 1 78 ? 25.760 10.997 -8.766 1.00 47.62 78 CYS A O 1
ATOM 605 N N . ILE A 1 79 ? 25.210 10.482 -10.891 1.00 46.88 79 ILE A N 1
ATOM 606 C CA . ILE A 1 79 ? 24.939 11.874 -11.310 1.00 46.88 79 ILE A CA 1
ATOM 607 C C . ILE A 1 79 ? 23.433 12.168 -11.492 1.00 46.88 79 ILE A C 1
ATOM 609 O O . ILE A 1 79 ? 23.020 13.327 -11.497 1.00 46.88 79 ILE A O 1
ATOM 613 N N . ALA A 1 80 ? 22.584 11.138 -11.558 1.00 43.47 80 ALA A N 1
ATOM 614 C CA . ALA A 1 80 ? 21.127 11.267 -11.544 1.00 43.47 80 ALA A CA 1
ATOM 615 C C . ALA A 1 80 ? 20.468 9.962 -11.068 1.00 43.47 80 ALA A C 1
ATOM 617 O O . ALA A 1 80 ? 21.025 8.885 -11.270 1.00 43.47 80 ALA A O 1
ATOM 618 N N . GLU A 1 81 ? 19.287 10.079 -10.462 1.00 46.12 81 GLU A N 1
ATOM 619 C CA . GLU A 1 81 ? 18.347 8.990 -10.194 1.00 46.12 81 GLU A CA 1
ATOM 620 C C . GLU A 1 81 ? 17.007 9.409 -10.803 1.00 46.12 81 GLU A C 1
ATOM 622 O O . GLU A 1 81 ? 16.516 10.507 -10.538 1.00 46.12 81 GLU A O 1
ATOM 627 N N . ALA A 1 82 ? 16.445 8.572 -11.667 1.00 40.84 82 ALA A N 1
ATOM 628 C CA . ALA A 1 82 ? 15.107 8.755 -12.201 1.00 40.84 82 ALA A CA 1
ATOM 629 C C . ALA A 1 82 ? 14.302 7.520 -11.816 1.00 40.84 82 ALA A C 1
ATOM 631 O O . ALA A 1 82 ? 14.440 6.484 -12.459 1.00 40.84 82 ALA A O 1
ATOM 632 N N . GLY A 1 83 ? 13.499 7.634 -10.757 1.00 44.25 83 GLY A N 1
ATOM 633 C CA . GLY A 1 83 ? 12.465 6.651 -10.474 1.00 44.25 83 GLY A CA 1
ATOM 634 C C . GLY A 1 83 ? 11.469 6.684 -11.622 1.00 44.25 83 GLY A C 1
ATOM 635 O O . GLY A 1 83 ? 10.803 7.698 -11.841 1.00 44.25 83 GLY A O 1
ATOM 636 N N . VAL A 1 84 ? 11.406 5.609 -12.396 1.00 42.28 84 VAL A N 1
ATOM 637 C CA . VAL A 1 84 ? 10.318 5.433 -13.352 1.00 42.28 84 VAL A CA 1
ATOM 638 C C . VAL A 1 84 ? 9.249 4.619 -12.636 1.00 42.28 84 VAL A C 1
ATOM 640 O O . VAL A 1 84 ? 9.415 3.420 -12.428 1.00 42.28 84 VAL A O 1
ATOM 643 N N . ASP A 1 85 ? 8.193 5.312 -12.206 1.00 44.16 85 ASP A N 1
ATOM 644 C CA . ASP A 1 85 ? 6.961 4.707 -11.706 1.00 44.16 85 ASP A CA 1
ATOM 645 C C . ASP A 1 85 ? 6.273 4.015 -12.886 1.00 44.16 85 ASP A C 1
ATOM 647 O O . ASP A 1 85 ? 5.676 4.655 -13.760 1.00 44.16 85 ASP A O 1
ATOM 651 N N . PHE A 1 86 ? 6.443 2.698 -12.968 1.00 42.94 86 PHE A N 1
ATOM 652 C CA . PHE A 1 86 ? 5.645 1.893 -13.872 1.00 42.94 86 PHE A CA 1
ATOM 653 C C . PHE A 1 86 ? 4.309 1.675 -13.203 1.00 42.94 86 PHE A C 1
ATOM 655 O O . PHE A 1 86 ? 4.151 0.777 -12.377 1.00 42.94 86 PHE A O 1
ATOM 662 N N . GLY A 1 87 ? 3.347 2.497 -13.621 1.00 40.22 87 GLY A N 1
ATOM 663 C CA . GLY A 1 87 ? 1.941 2.217 -13.412 1.00 40.22 87 GLY A CA 1
ATOM 664 C C . GLY A 1 87 ? 1.693 0.733 -13.660 1.00 40.22 87 GLY A C 1
ATOM 665 O O . GLY A 1 87 ? 2.020 0.220 -14.731 1.00 40.22 87 GLY A O 1
ATOM 666 N N . THR A 1 88 ? 1.202 0.073 -12.610 1.00 35.34 88 THR A N 1
ATOM 667 C CA . THR A 1 88 ? 0.677 -1.294 -12.560 1.00 35.34 88 THR A CA 1
ATOM 668 C C . THR A 1 88 ? 0.473 -1.886 -13.946 1.00 35.34 88 THR A C 1
ATOM 670 O O . THR A 1 88 ? -0.397 -1.426 -14.690 1.00 35.34 88 THR A O 1
ATOM 673 N N . ALA A 1 89 ? 1.249 -2.914 -14.285 1.00 34.78 89 ALA A N 1
ATOM 674 C CA . ALA A 1 89 ? 0.946 -3.753 -15.430 1.00 34.78 89 ALA A CA 1
ATOM 675 C C . ALA A 1 89 ? -0.543 -4.116 -15.390 1.00 34.78 89 ALA A C 1
ATOM 677 O O . ALA A 1 89 ? -0.984 -4.588 -14.346 1.00 34.78 89 ALA A O 1
ATOM 678 N N . ASP A 1 90 ? -1.282 -3.848 -16.475 1.00 37.19 90 ASP A N 1
ATOM 679 C CA . ASP A 1 90 ? -2.749 -3.940 -16.567 1.00 37.19 90 ASP A CA 1
ATOM 680 C C . ASP A 1 90 ? -3.326 -5.082 -15.707 1.00 37.19 90 ASP A C 1
ATOM 682 O O . ASP A 1 90 ? -3.412 -6.247 -16.099 1.00 37.19 90 ASP A O 1
ATOM 686 N N . ALA A 1 91 ? -3.689 -4.708 -14.489 1.00 38.97 91 ALA A N 1
ATOM 687 C CA . ALA A 1 91 ? -4.522 -5.414 -13.543 1.00 38.97 91 ALA A CA 1
ATOM 688 C C . ALA A 1 91 ? -5.456 -4.316 -13.057 1.00 38.97 91 ALA A C 1
ATOM 690 O O . ALA A 1 91 ? -5.189 -3.712 -12.027 1.00 38.97 91 ALA A O 1
ATOM 691 N N . GLY A 1 92 ? -6.409 -3.938 -13.923 1.00 40.50 92 GLY A N 1
ATOM 692 C CA . GLY A 1 92 ? -7.413 -2.889 -13.716 1.00 40.50 92 GLY A CA 1
ATOM 693 C C . GLY A 1 92 ? -7.109 -1.965 -12.542 1.00 40.50 92 GLY A C 1
ATOM 694 O O . GLY A 1 92 ? -7.646 -2.197 -11.466 1.00 40.50 92 GLY A O 1
ATOM 695 N N . VAL A 1 93 ? -6.208 -0.996 -12.770 1.00 45.34 93 VAL A N 1
ATOM 696 C CA . VAL A 1 93 ? -5.689 0.002 -11.817 1.00 45.34 93 VAL A CA 1
ATOM 697 C C . VAL A 1 93 ? -6.614 0.155 -10.614 1.00 45.34 93 VAL A C 1
ATOM 699 O O . VAL A 1 93 ? -7.653 0.817 -10.701 1.00 45.34 93 VAL A O 1
ATOM 702 N N . CYS A 1 94 ? -6.267 -0.480 -9.496 1.00 56.84 94 CYS A N 1
ATOM 703 C CA . CYS A 1 94 ? -6.997 -0.231 -8.269 1.00 56.84 94 CYS A CA 1
ATOM 704 C C . CYS A 1 94 ? -6.801 1.246 -7.913 1.00 56.84 94 CYS A C 1
ATOM 706 O O . CYS A 1 94 ? -5.679 1.688 -7.674 1.00 56.84 94 CYS A O 1
ATOM 708 N N . ALA A 1 95 ? -7.886 2.019 -7.878 1.00 57.94 95 ALA A N 1
ATOM 709 C CA . ALA A 1 95 ? -7.869 3.448 -7.559 1.00 57.94 95 ALA A CA 1
ATOM 710 C C . ALA A 1 95 ? -7.613 3.736 -6.061 1.00 57.94 95 ALA A C 1
ATOM 712 O O . ALA A 1 95 ? -7.903 4.831 -5.583 1.00 57.94 95 ALA A O 1
ATOM 713 N N . GLY A 1 96 ? -7.083 2.754 -5.327 1.00 72.31 96 GLY A N 1
ATOM 714 C CA . GLY A 1 96 ? -7.106 2.689 -3.873 1.00 72.31 96 GLY A CA 1
ATOM 715 C C . GLY A 1 96 ? -8.320 1.917 -3.351 1.00 72.31 96 GLY A C 1
ATOM 716 O O . GLY A 1 96 ? -9.310 1.704 -4.052 1.00 72.31 96 GLY A O 1
ATOM 717 N N . ILE A 1 97 ? -8.223 1.476 -2.100 1.00 84.19 97 ILE A N 1
ATOM 718 C CA . ILE A 1 97 ? -9.357 0.939 -1.347 1.00 84.19 97 ILE A CA 1
ATOM 719 C C . ILE A 1 97 ? -10.004 2.103 -0.596 1.00 84.19 97 ILE A C 1
ATOM 721 O O . ILE A 1 97 ? -9.376 2.681 0.289 1.00 84.19 97 ILE A O 1
ATOM 725 N N . ASP A 1 98 ? -11.265 2.429 -0.878 1.00 88.75 98 ASP A N 1
ATOM 726 C CA . ASP A 1 98 ? -11.999 3.337 0.008 1.00 88.75 98 ASP A CA 1
ATOM 727 C C . ASP A 1 98 ? -12.283 2.613 1.324 1.00 88.75 98 ASP A C 1
ATOM 729 O O . ASP A 1 98 ? -12.959 1.582 1.327 1.00 88.75 98 ASP A O 1
ATOM 733 N N . VAL A 1 99 ? -11.758 3.144 2.428 1.00 93.81 99 VAL A N 1
ATOM 734 C CA . VAL A 1 99 ? -11.932 2.617 3.785 1.00 93.81 99 VAL A CA 1
ATOM 735 C C . VAL A 1 99 ? -12.818 3.582 4.564 1.00 93.81 99 VAL A C 1
ATOM 737 O O . VAL A 1 99 ? -12.551 4.779 4.613 1.00 93.81 99 VAL A O 1
ATOM 740 N N . THR A 1 100 ? -13.884 3.076 5.177 1.00 96.25 100 THR A N 1
ATOM 741 C CA . THR A 1 100 ? -14.852 3.880 5.930 1.00 96.25 100 THR A CA 1
ATOM 742 C C . THR A 1 100 ? -15.021 3.314 7.340 1.00 96.25 100 THR A C 1
ATOM 744 O O . THR A 1 100 ? -15.680 2.288 7.520 1.00 96.25 100 THR A O 1
ATOM 747 N N . PRO A 1 101 ? -14.433 3.954 8.364 1.00 94.88 101 PRO A N 1
ATOM 748 C CA . PRO A 1 101 ? -14.708 3.622 9.752 1.00 94.88 101 PRO A CA 1
ATOM 749 C C . PRO A 1 101 ? -16.016 4.281 10.205 1.00 94.88 101 PRO A C 1
ATOM 751 O O . PRO A 1 101 ? -16.152 5.503 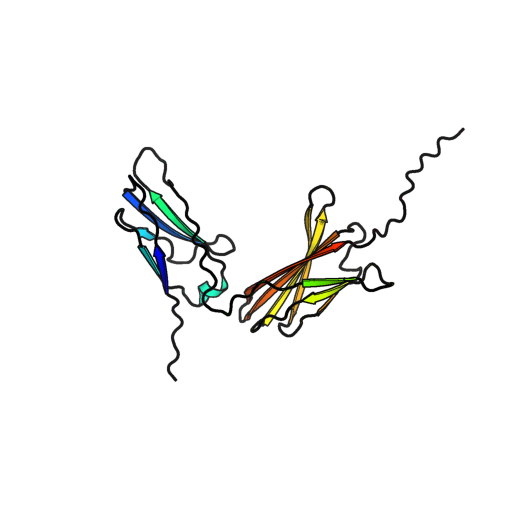10.190 1.00 94.88 101 PRO A O 1
ATOM 754 N N . ASN A 1 102 ? -16.974 3.475 10.661 1.00 93.31 102 ASN A N 1
ATOM 755 C CA . ASN A 1 102 ? -18.241 3.945 11.214 1.00 93.31 102 ASN A CA 1
ATOM 756 C C . ASN A 1 102 ? -18.293 3.680 12.722 1.00 93.31 102 ASN A C 1
ATOM 758 O O . ASN A 1 102 ? -18.417 2.532 13.151 1.00 93.31 102 ASN A O 1
ATOM 762 N N . VAL A 1 103 ? -18.223 4.732 13.540 1.00 93.12 103 VAL A N 1
ATOM 763 C CA . VAL A 1 103 ? -18.401 4.612 14.997 1.00 93.12 103 VAL A CA 1
ATOM 764 C C . VAL A 1 103 ? -19.855 4.256 15.302 1.00 93.12 103 VAL A C 1
ATOM 766 O O . VAL A 1 103 ? -20.778 4.922 14.826 1.00 93.12 103 VAL A O 1
ATOM 769 N N . VAL A 1 104 ? -20.075 3.211 16.099 1.00 89.94 104 VAL A N 1
ATOM 770 C CA . VAL A 1 104 ? -21.422 2.744 16.436 1.00 89.94 104 VAL A CA 1
ATOM 771 C C . VAL A 1 104 ? -22.079 3.704 17.436 1.00 89.94 104 VAL A C 1
ATOM 773 O O . VAL A 1 104 ? -21.550 3.927 18.527 1.00 89.94 104 VAL A O 1
ATOM 776 N N . PRO A 1 105 ? -23.263 4.268 17.131 1.00 84.06 105 PRO A N 1
ATOM 777 C CA . PRO A 1 105 ? -23.948 5.157 18.062 1.00 84.06 105 PRO A CA 1
ATOM 778 C C . PRO A 1 105 ? -24.271 4.464 19.391 1.00 84.06 105 PRO A C 1
ATOM 780 O O . PRO A 1 105 ? -24.933 3.427 19.416 1.00 84.06 105 PRO A O 1
ATOM 783 N N . GLY A 1 106 ? -23.846 5.066 20.502 1.00 83.31 106 GLY A N 1
ATOM 784 C CA . GLY A 1 106 ? -24.061 4.528 21.849 1.00 83.31 106 GLY A CA 1
ATOM 785 C C . GLY A 1 106 ? -23.030 3.490 22.302 1.00 83.31 106 GLY A C 1
ATOM 786 O O . GLY A 1 106 ? -23.067 3.106 23.469 1.00 83.31 106 GLY A O 1
ATOM 787 N N . ASP A 1 107 ? -22.102 3.089 21.429 1.00 84.62 107 ASP A N 1
ATOM 788 C CA . ASP A 1 107 ? -20.906 2.326 21.786 1.00 84.62 107 ASP A CA 1
ATOM 789 C C . ASP A 1 107 ? -19.673 3.026 21.205 1.00 84.62 107 ASP A C 1
ATOM 791 O O . ASP A 1 107 ? -19.204 2.757 20.101 1.00 84.62 107 ASP A O 1
ATOM 795 N N . GLU A 1 108 ? -19.172 3.989 21.972 1.00 80.12 108 GLU A N 1
ATOM 796 C CA . GLU A 1 108 ? -18.140 4.938 21.551 1.00 80.12 108 GLU A CA 1
ATOM 797 C C . GLU A 1 108 ? -16.771 4.291 21.249 1.00 80.12 108 GLU A C 1
ATOM 799 O O . GLU A 1 108 ? -15.875 4.955 20.730 1.00 80.12 108 GLU A O 1
ATOM 804 N N . ARG A 1 109 ? -16.605 2.996 21.557 1.00 88.25 109 ARG A N 1
ATOM 805 C CA . ARG A 1 109 ? -15.396 2.187 21.307 1.00 88.25 109 ARG A CA 1
ATOM 806 C C . ARG A 1 109 ? -15.690 0.944 20.470 1.00 88.25 109 ARG A C 1
ATOM 808 O O . ARG A 1 109 ? -14.981 -0.060 20.563 1.00 88.25 109 ARG A O 1
ATOM 815 N N . LEU A 1 110 ? -16.721 1.030 19.640 1.00 91.69 110 LEU A N 1
ATOM 816 C CA . LEU A 1 110 ? -17.024 0.053 18.613 1.00 91.69 110 LEU A CA 1
ATOM 817 C C . LEU A 1 110 ? -17.051 0.755 17.258 1.00 91.69 110 LEU A C 1
ATOM 819 O O . LEU A 1 110 ? -17.822 1.688 17.032 1.00 91.69 110 LEU A O 1
ATOM 823 N N . VAL A 1 111 ? -16.206 0.285 16.347 1.00 94.50 111 VAL A N 1
ATOM 824 C CA . VAL A 1 111 ? -16.123 0.776 14.971 1.00 94.50 111 VAL A CA 1
ATOM 825 C C . VAL A 1 111 ? -16.495 -0.362 14.032 1.00 94.50 111 VAL A C 1
ATOM 827 O O . VAL A 1 111 ? -15.948 -1.458 14.127 1.00 94.50 111 VAL A O 1
ATOM 830 N N . VAL A 1 112 ? -17.421 -0.110 13.112 1.00 96.06 112 VAL A N 1
ATOM 831 C CA . VAL A 1 112 ? -17.652 -0.976 11.954 1.00 96.06 112 VAL A CA 1
ATOM 832 C C . VAL A 1 112 ? -16.811 -0.425 10.815 1.00 96.06 112 VAL A C 1
ATOM 834 O O . VAL A 1 112 ? -17.091 0.650 10.286 1.00 96.06 112 VAL A O 1
ATOM 837 N N . LEU A 1 113 ? -15.749 -1.144 10.481 1.00 96.25 113 LEU A N 1
ATOM 838 C CA . LEU A 1 113 ? -14.902 -0.839 9.345 1.00 96.25 113 LEU A CA 1
ATOM 839 C C . LEU A 1 113 ? -15.534 -1.439 8.095 1.00 96.25 113 LEU A C 1
ATOM 841 O O . LEU A 1 113 ? -15.825 -2.632 8.068 1.00 96.25 113 LEU A O 1
ATOM 845 N N . GLU A 1 114 ? -15.729 -0.626 7.070 1.00 96.25 114 GLU A N 1
ATOM 846 C CA . GLU A 1 114 ? -16.167 -1.061 5.746 1.00 96.25 114 GLU A CA 1
ATOM 847 C C . GLU A 1 114 ? -15.108 -0.669 4.724 1.00 96.25 114 GLU A C 1
ATOM 849 O O . GLU A 1 114 ? -14.444 0.360 4.876 1.00 96.25 114 GLU A O 1
ATOM 854 N N . TRP A 1 115 ? -14.933 -1.479 3.685 1.00 95.25 115 TRP A N 1
ATOM 855 C CA . TRP A 1 115 ? -14.036 -1.127 2.595 1.00 95.25 115 TRP A CA 1
ATOM 856 C C . TRP A 1 115 ? -14.546 -1.571 1.228 1.00 95.25 115 TRP A C 1
ATOM 858 O O . TRP A 1 115 ? -15.430 -2.424 1.101 1.00 95.25 115 TRP A O 1
ATOM 868 N N . THR A 1 116 ? -13.985 -0.966 0.185 1.00 90.62 116 THR A N 1
ATOM 869 C CA . THR A 1 116 ? -14.246 -1.377 -1.197 1.00 90.62 116 THR A CA 1
ATOM 870 C C . THR A 1 116 ? -13.651 -2.758 -1.452 1.00 90.62 116 THR A C 1
ATOM 872 O O . THR A 1 116 ? -12.457 -2.973 -1.254 1.00 90.62 116 THR A O 1
ATOM 875 N N . ALA A 1 117 ? -14.484 -3.695 -1.906 1.00 89.06 117 ALA A N 1
ATOM 876 C CA . ALA A 1 117 ? -14.024 -5.022 -2.292 1.00 89.06 117 ALA A CA 1
ATOM 877 C C . ALA A 1 117 ? -13.150 -4.940 -3.552 1.00 89.06 117 ALA A C 1
ATOM 879 O O . ALA A 1 117 ? -13.540 -4.332 -4.552 1.00 89.06 117 ALA A O 1
ATOM 880 N N . ILE A 1 118 ? -11.987 -5.579 -3.499 1.00 83.12 118 ILE A N 1
ATOM 881 C CA . ILE A 1 118 ? -11.030 -5.658 -4.595 1.00 83.12 118 ILE A CA 1
ATOM 882 C C . ILE A 1 118 ? -11.225 -6.984 -5.339 1.00 83.12 118 ILE A C 1
ATOM 884 O O . ILE A 1 118 ? -11.195 -8.043 -4.706 1.00 83.12 118 ILE A O 1
ATOM 888 N N . PRO A 1 119 ? -11.448 -6.953 -6.668 1.00 77.50 119 PRO A N 1
ATOM 889 C CA . PRO A 1 119 ? -11.466 -8.159 -7.485 1.00 77.50 119 PRO A CA 1
ATOM 890 C C . PRO A 1 119 ? -10.187 -8.975 -7.294 1.00 77.50 119 PRO A C 1
ATOM 892 O O . PRO A 1 119 ? -9.105 -8.410 -7.157 1.00 77.50 119 PRO A O 1
ATOM 895 N N . ASP A 1 120 ? -10.328 -10.298 -7.280 1.00 77.44 120 ASP A N 1
ATOM 896 C CA . ASP A 1 120 ? -9.219 -11.252 -7.155 1.00 77.44 120 ASP A CA 1
ATOM 897 C C . ASP A 1 120 ? -8.437 -11.184 -5.828 1.00 77.44 120 ASP A C 1
ATOM 899 O O . ASP A 1 120 ? -7.429 -11.875 -5.665 1.00 77.44 120 ASP A O 1
ATOM 903 N N . ALA A 1 121 ? -8.920 -10.419 -4.839 1.00 84.00 121 ALA A N 1
ATOM 904 C CA . ALA A 1 121 ? -8.416 -10.520 -3.478 1.00 84.00 121 ALA A CA 1
ATOM 905 C C . ALA A 1 121 ? -8.685 -11.931 -2.937 1.00 84.00 121 ALA A C 1
ATOM 907 O O . ALA A 1 121 ? -9.826 -12.392 -2.889 1.00 84.00 121 ALA A O 1
ATOM 908 N N . ALA A 1 122 ? -7.623 -12.609 -2.513 1.00 81.94 122 ALA A N 1
ATOM 909 C CA . ALA A 1 122 ? -7.689 -13.851 -1.754 1.00 81.94 122 ALA A CA 1
ATOM 910 C C . ALA A 1 122 ? -7.821 -13.563 -0.251 1.00 81.94 122 ALA A C 1
ATOM 912 O O . ALA A 1 122 ? -8.485 -14.309 0.472 1.00 81.94 122 ALA A O 1
ATOM 913 N N . GLU A 1 123 ? -7.234 -12.458 0.214 1.00 92.12 123 GLU A N 1
ATOM 914 C CA . GLU A 1 123 ? -7.314 -11.986 1.594 1.00 92.12 123 GLU A CA 1
ATOM 915 C C . GLU A 1 123 ? -7.160 -10.461 1.694 1.00 92.12 123 GLU A C 1
ATOM 917 O O . GLU A 1 123 ? -6.677 -9.796 0.775 1.00 92.12 123 GLU A O 1
ATOM 922 N N . TYR A 1 124 ? -7.530 -9.918 2.852 1.00 92.25 124 TYR A N 1
ATOM 923 C CA . TYR A 1 124 ? -7.191 -8.565 3.274 1.00 92.25 124 TYR A CA 1
ATOM 924 C C . TYR A 1 124 ? -6.351 -8.605 4.542 1.00 92.25 124 TYR A C 1
ATOM 926 O O . TYR A 1 124 ? -6.722 -9.273 5.511 1.00 92.25 124 TYR A O 1
ATOM 934 N N . GLN A 1 125 ? -5.265 -7.837 4.571 1.00 94.94 125 GLN A N 1
ATOM 935 C CA . GLN A 1 125 ? -4.566 -7.493 5.802 1.00 94.94 125 GLN A CA 1
ATOM 936 C C . GLN A 1 125 ? -5.093 -6.163 6.333 1.00 94.94 125 GLN A C 1
ATOM 938 O O . GLN A 1 125 ? -5.134 -5.163 5.622 1.00 94.94 125 GLN A O 1
ATOM 943 N N . ILE A 1 126 ? -5.519 -6.161 7.591 1.00 96.31 126 ILE A N 1
ATOM 944 C CA . ILE A 1 126 ? -6.079 -4.997 8.272 1.00 96.31 126 ILE A CA 1
ATOM 945 C C . ILE A 1 126 ? -5.105 -4.579 9.361 1.00 96.31 126 ILE A C 1
ATOM 947 O O . ILE A 1 126 ? -4.976 -5.251 10.385 1.00 96.31 126 ILE A O 1
ATOM 951 N N . HIS A 1 127 ? -4.425 -3.464 9.145 1.00 94.81 127 HIS A N 1
ATOM 952 C CA . HIS A 1 127 ? -3.524 -2.863 10.111 1.00 94.81 127 HIS A CA 1
ATOM 953 C C . HIS A 1 127 ? -4.277 -1.811 10.915 1.00 94.81 127 HIS A C 1
ATOM 955 O O . HIS A 1 127 ? -4.934 -0.932 10.355 1.00 94.81 127 HIS A O 1
ATOM 961 N N . ILE A 1 128 ? -4.156 -1.901 12.235 1.00 94.44 128 ILE A N 1
ATOM 962 C CA . ILE A 1 128 ? -4.716 -0.939 13.177 1.00 94.44 128 ILE A CA 1
ATOM 963 C C . ILE A 1 128 ? -3.546 -0.213 13.826 1.00 94.44 128 ILE A C 1
ATOM 965 O O . ILE A 1 128 ? -2.725 -0.834 14.513 1.00 94.44 128 ILE A O 1
ATOM 969 N N . TYR A 1 129 ? -3.487 1.095 13.619 1.00 92.81 129 TYR A N 1
ATOM 970 C CA . TYR A 1 129 ? -2.519 1.981 14.246 1.00 92.81 129 TYR A CA 1
ATOM 971 C C . TYR A 1 129 ? -3.235 2.943 15.183 1.00 92.81 129 TYR A C 1
ATOM 973 O O . TYR A 1 129 ? -4.298 3.455 14.845 1.00 92.81 129 TYR A O 1
ATOM 981 N N . ALA A 1 130 ? -2.636 3.218 16.334 1.00 91.88 130 ALA A N 1
ATOM 982 C CA . ALA A 1 130 ? -2.907 4.454 17.049 1.00 91.88 130 ALA A CA 1
ATOM 983 C C . ALA A 1 130 ? -2.013 5.552 16.470 1.00 91.88 130 ALA A C 1
ATOM 985 O O . ALA A 1 130 ? -0.900 5.260 16.021 1.00 91.88 130 ALA A O 1
ATOM 986 N N . LEU A 1 131 ? -2.492 6.792 16.473 1.00 87.62 131 LEU A N 1
ATOM 987 C CA . LEU A 1 131 ? -1.680 7.946 16.106 1.00 87.62 131 LEU A CA 1
ATOM 988 C C . LEU A 1 131 ? -1.196 8.646 17.373 1.00 87.62 131 LEU A C 1
ATOM 990 O O . LEU A 1 131 ? -1.984 8.912 18.283 1.00 87.62 131 LEU A O 1
ATOM 994 N N . ASP A 1 132 ? 0.110 8.894 17.440 1.00 84.19 132 ASP A N 1
ATOM 995 C CA . ASP A 1 132 ? 0.708 9.656 18.528 1.00 84.19 132 ASP A CA 1
ATOM 996 C C . ASP A 1 132 ? 0.165 11.099 18.496 1.00 84.19 132 ASP A C 1
ATOM 998 O O . ASP A 1 132 ? 0.201 11.742 17.442 1.00 84.19 132 ASP A O 1
ATOM 1002 N N . PRO A 1 133 ? -0.378 11.619 19.610 1.00 81.62 133 PRO A N 1
ATOM 1003 C CA . PRO A 1 133 ? -0.997 12.940 19.629 1.00 81.62 133 PRO A CA 1
ATOM 1004 C C . PRO A 1 133 ? 0.005 14.092 19.452 1.00 81.62 133 PRO A C 1
ATOM 1006 O O . PRO A 1 133 ? -0.416 15.194 19.094 1.00 81.62 133 PRO A O 1
ATOM 1009 N N . ASP A 1 134 ? 1.297 13.868 19.708 1.00 84.75 134 ASP A N 1
ATOM 1010 C CA . ASP A 1 134 ? 2.324 14.907 19.648 1.00 84.75 134 ASP A CA 1
ATOM 1011 C C . ASP A 1 134 ? 2.864 15.095 18.222 1.00 84.75 134 ASP A C 1
ATOM 1013 O O . ASP A 1 134 ? 3.075 16.233 17.789 1.00 84.75 134 ASP A O 1
ATOM 1017 N N . ASP A 1 135 ? 3.090 14.002 17.484 1.00 85.75 135 ASP A N 1
ATOM 1018 C CA . ASP A 1 135 ? 3.734 14.041 16.162 1.00 85.75 135 ASP A CA 1
ATOM 1019 C C . ASP A 1 135 ? 2.972 13.327 15.030 1.00 85.75 135 ASP A C 1
ATOM 1021 O O . ASP A 1 135 ? 3.378 13.411 13.867 1.00 85.75 135 ASP A O 1
ATOM 1025 N N . GLY A 1 136 ? 1.850 12.670 15.335 1.00 83.25 136 GLY A N 1
ATOM 1026 C CA . GLY A 1 136 ? 1.038 11.931 14.367 1.00 83.25 136 GLY A CA 1
ATOM 1027 C C . GLY A 1 136 ? 1.685 10.637 13.871 1.00 83.25 136 GLY A C 1
ATOM 1028 O O . GLY A 1 136 ? 1.212 10.053 12.891 1.00 83.25 136 GLY A O 1
ATOM 1029 N N . SER A 1 137 ? 2.774 10.180 14.494 1.00 83.00 137 SER A N 1
ATOM 1030 C CA . SER A 1 137 ? 3.428 8.929 14.125 1.00 83.00 137 SER A CA 1
ATOM 1031 C C . SER A 1 137 ? 2.537 7.719 14.422 1.00 83.00 137 SER A C 1
ATOM 1033 O O . SER A 1 137 ? 1.693 7.718 15.319 1.00 83.00 137 SER A O 1
ATOM 1035 N N . ARG A 1 138 ? 2.706 6.660 13.624 1.00 87.19 138 ARG A N 1
ATOM 1036 C CA . ARG A 1 138 ? 1.912 5.432 13.741 1.00 87.19 138 ARG A CA 1
ATOM 1037 C C . ARG A 1 138 ? 2.497 4.506 14.799 1.00 87.19 138 ARG A C 1
ATOM 1039 O O . ARG A 1 138 ? 3.625 4.034 14.664 1.00 87.19 138 ARG A O 1
ATOM 1046 N N . ILE A 1 139 ? 1.675 4.141 15.773 1.00 85.88 139 ILE A N 1
ATOM 1047 C CA . ILE A 1 139 ? 1.967 3.118 16.775 1.00 85.88 139 ILE A CA 1
ATOM 1048 C C . ILE A 1 139 ? 1.176 1.863 16.404 1.00 85.88 139 ILE A C 1
ATOM 1050 O O . ILE A 1 139 ? -0.054 1.861 16.414 1.00 85.88 139 ILE A O 1
ATOM 1054 N N . GLY A 1 140 ? 1.873 0.783 16.045 1.00 85.56 140 GLY A N 1
ATOM 1055 C CA . GLY A 1 140 ? 1.237 -0.479 15.652 1.00 85.56 140 GLY A CA 1
ATOM 1056 C C . GLY A 1 140 ? 0.479 -1.130 16.808 1.00 85.56 140 GLY A C 1
ATOM 1057 O O . GLY A 1 140 ? 1.087 -1.515 17.805 1.00 85.56 140 GLY A O 1
ATOM 1058 N N . ILE A 1 141 ? -0.838 -1.299 16.657 1.00 89.06 141 ILE A N 1
ATOM 1059 C CA . ILE A 1 141 ? -1.692 -1.936 17.666 1.00 89.06 141 ILE A CA 1
ATOM 1060 C C . ILE A 1 141 ? -1.901 -3.407 17.325 1.00 89.06 141 ILE A C 1
ATOM 1062 O O . ILE A 1 141 ? -1.591 -4.290 18.133 1.00 89.06 141 ILE A O 1
ATOM 1066 N N . ARG A 1 142 ? -2.418 -3.689 16.125 1.00 89.56 142 ARG A N 1
ATOM 1067 C CA . ARG A 1 142 ? -2.731 -5.045 15.651 1.00 89.56 142 ARG A CA 1
ATOM 1068 C C . ARG A 1 142 ? -2.644 -5.137 14.132 1.00 89.56 142 ARG A C 1
ATOM 1070 O O . ARG A 1 142 ? -2.804 -4.143 13.431 1.00 89.56 142 ARG A O 1
ATOM 1077 N N . VAL A 1 143 ? -2.456 -6.364 13.655 1.00 89.75 143 VAL A N 1
ATOM 1078 C CA . VAL A 1 143 ? -2.683 -6.753 12.262 1.00 89.75 143 VAL A CA 1
ATOM 1079 C C . VAL A 1 143 ? -3.634 -7.941 12.275 1.00 89.75 143 VAL A C 1
ATOM 1081 O O . VAL A 1 143 ? -3.446 -8.874 13.059 1.00 89.75 143 VAL A O 1
ATOM 1084 N N . LEU A 1 144 ? -4.671 -7.880 11.451 1.00 91.75 144 LEU A N 1
ATOM 1085 C CA . LEU A 1 144 ? -5.676 -8.923 11.292 1.00 91.75 144 LEU A CA 1
ATOM 1086 C C . LEU A 1 144 ? -5.701 -9.379 9.837 1.00 91.75 144 LEU A C 1
ATOM 1088 O O . LEU A 1 144 ? -5.285 -8.644 8.944 1.00 91.75 144 LEU A O 1
ATOM 1092 N N . THR A 1 145 ? -6.245 -10.568 9.606 1.00 93.31 145 THR A N 1
ATOM 1093 C CA . THR A 1 145 ? -6.459 -11.101 8.261 1.00 93.31 145 THR A CA 1
ATOM 1094 C C . THR A 1 145 ? -7.929 -11.445 8.093 1.00 93.31 145 THR A C 1
ATOM 1096 O O . THR A 1 145 ? -8.510 -12.112 8.953 1.00 93.31 145 THR A O 1
ATOM 1099 N N . ALA A 1 146 ? -8.523 -10.994 6.993 1.00 94.25 146 ALA A N 1
ATOM 1100 C CA . ALA A 1 146 ? -9.872 -11.359 6.586 1.00 94.25 146 ALA A CA 1
ATOM 1101 C C . ALA A 1 146 ? -9.843 -12.069 5.221 1.00 94.25 146 ALA A C 1
ATOM 1103 O O . ALA A 1 146 ? -8.992 -11.744 4.394 1.00 94.25 146 ALA A O 1
ATOM 1104 N N . PRO A 1 147 ? -10.754 -13.020 4.959 1.00 95.06 147 PRO A N 1
ATOM 1105 C CA . PRO A 1 147 ? -10.921 -13.614 3.633 1.00 95.06 147 PRO A CA 1
ATOM 1106 C C . PRO A 1 147 ? -11.206 -12.569 2.544 1.00 95.06 147 PRO A C 1
ATOM 1108 O O . PRO A 1 147 ? -11.814 -11.535 2.813 1.00 95.06 147 PRO A O 1
ATOM 1111 N N . GLY A 1 148 ? -10.807 -12.845 1.303 1.00 90.75 148 GLY A N 1
ATOM 1112 C CA . GLY A 1 148 ? -10.929 -11.911 0.177 1.00 90.75 148 GLY A CA 1
ATOM 1113 C C . GLY A 1 148 ? -12.360 -11.583 -0.272 1.00 90.75 148 GLY A C 1
ATOM 1114 O O . GLY A 1 148 ? -12.586 -10.592 -0.965 1.00 90.75 148 GLY A O 1
ATOM 1115 N N . ASP A 1 149 ? -13.347 -12.359 0.178 1.00 91.25 149 ASP A N 1
ATOM 1116 C CA . ASP A 1 149 ? -14.778 -12.080 0.016 1.00 91.25 149 ASP A CA 1
ATOM 1117 C C . ASP A 1 149 ? -15.374 -11.246 1.170 1.00 91.25 149 ASP A C 1
ATOM 1119 O O . ASP A 1 149 ? -16.567 -10.936 1.166 1.00 91.25 149 ASP A O 1
ATOM 1123 N N . THR A 1 150 ? -14.556 -10.856 2.151 1.00 95.06 150 THR A N 1
ATOM 1124 C CA . THR A 1 150 ? -14.951 -10.008 3.280 1.00 95.06 150 THR A CA 1
ATOM 1125 C C . THR A 1 150 ? -14.649 -8.545 2.987 1.00 95.06 150 THR A C 1
ATOM 1127 O O . THR A 1 150 ? -13.551 -8.205 2.564 1.00 95.06 150 THR A O 1
ATOM 1130 N N . ASN A 1 151 ? -15.599 -7.658 3.276 1.00 94.88 151 ASN A N 1
ATOM 1131 C CA . ASN A 1 151 ? -15.420 -6.214 3.106 1.00 94.88 151 ASN A CA 1
ATOM 1132 C C . ASN A 1 151 ? -15.917 -5.380 4.301 1.00 94.88 151 ASN A C 1
ATOM 1134 O O . ASN A 1 151 ? -16.146 -4.175 4.188 1.00 94.88 151 ASN A O 1
ATOM 1138 N N . THR A 1 152 ? -16.127 -6.039 5.441 1.00 96.12 152 THR A N 1
ATOM 1139 C CA . THR A 1 152 ? -16.569 -5.419 6.688 1.00 96.12 152 THR A CA 1
ATOM 1140 C C . THR A 1 152 ? -15.940 -6.114 7.895 1.00 96.12 152 THR A C 1
ATOM 1142 O O . THR A 1 152 ? -15.731 -7.329 7.880 1.00 96.12 152 THR A O 1
ATOM 1145 N N . LEU A 1 153 ? -15.632 -5.355 8.947 1.00 96.50 153 LEU A N 1
ATOM 1146 C CA . LEU A 1 153 ? -15.070 -5.862 10.196 1.00 96.50 153 LEU A CA 1
ATOM 1147 C C . LEU A 1 153 ? -15.555 -5.035 11.388 1.00 96.50 153 LEU A C 1
ATOM 1149 O O . LEU A 1 153 ? -15.515 -3.808 11.371 1.00 96.50 153 LEU A O 1
ATOM 1153 N N . HIS A 1 154 ? -15.952 -5.711 12.464 1.00 95.00 154 HIS A N 1
ATOM 1154 C CA . HIS A 1 154 ? -16.229 -5.059 13.741 1.00 95.00 154 HIS A CA 1
ATOM 1155 C C . HIS A 1 154 ? -14.941 -4.968 14.561 1.00 95.00 154 HIS A C 1
ATOM 1157 O O . HIS A 1 154 ? -14.325 -5.988 14.874 1.00 95.00 154 HIS A O 1
ATOM 1163 N N . VAL A 1 155 ? -14.565 -3.752 14.940 1.00 94.62 155 VAL A N 1
ATOM 1164 C CA . VAL A 1 155 ? -13.391 -3.453 15.758 1.00 94.62 155 VAL A CA 1
ATOM 1165 C C . VAL A 1 155 ? -13.867 -2.933 17.111 1.00 94.62 155 VAL A C 1
ATOM 1167 O O . VAL A 1 155 ? -14.437 -1.847 17.205 1.00 94.62 155 VAL A O 1
ATOM 1170 N N . GLY A 1 156 ? -13.676 -3.741 18.151 1.00 90.69 156 GLY A N 1
ATOM 1171 C CA . GLY A 1 156 ? -14.098 -3.436 19.516 1.00 90.69 156 GLY A CA 1
ATOM 1172 C C . GLY A 1 156 ? -12.993 -2.844 20.391 1.00 90.69 156 GLY A C 1
ATOM 1173 O O . GLY A 1 156 ? -11.840 -2.688 19.986 1.00 90.69 156 GLY A O 1
ATOM 1174 N N . ALA A 1 157 ? -13.356 -2.562 21.643 1.00 86.19 157 ALA A N 1
ATOM 1175 C CA . ALA A 1 157 ? -12.479 -1.960 22.648 1.00 86.19 157 ALA A CA 1
ATOM 1176 C C . ALA A 1 157 ? -11.212 -2.781 22.969 1.00 86.19 157 ALA A C 1
ATOM 1178 O O . ALA A 1 157 ? -10.239 -2.235 23.477 1.00 86.19 157 ALA A O 1
ATOM 1179 N N . ASP A 1 158 ? -11.194 -4.082 22.680 1.00 88.25 158 ASP A N 1
ATOM 1180 C CA . ASP A 1 158 ? -10.011 -4.936 22.831 1.00 88.25 158 ASP A CA 1
ATOM 1181 C C . ASP A 1 158 ? -8.911 -4.627 21.798 1.00 88.25 158 ASP A C 1
ATOM 1183 O O . ASP A 1 158 ? -7.730 -4.887 22.042 1.00 88.25 158 ASP A O 1
ATOM 1187 N N . MET A 1 159 ? -9.296 -4.043 20.662 1.00 91.25 159 MET A N 1
ATOM 1188 C CA . MET A 1 159 ? -8.410 -3.624 19.574 1.00 91.25 159 MET A CA 1
ATOM 1189 C C . MET A 1 159 ? -8.168 -2.112 19.550 1.00 91.25 159 MET A C 1
ATOM 1191 O O . MET A 1 159 ? -7.304 -1.647 18.810 1.00 91.25 159 MET A O 1
ATOM 1195 N N . LEU A 1 160 ? -8.901 -1.355 20.368 1.00 91.50 160 LEU A N 1
ATOM 1196 C CA . LEU A 1 160 ? -8.835 0.100 20.469 1.00 91.50 160 LEU A CA 1
ATOM 1197 C C . LEU A 1 160 ? -8.506 0.464 21.925 1.00 91.50 160 LEU A C 1
ATOM 1199 O O . LEU A 1 160 ? -9.435 0.678 22.709 1.00 91.50 160 LEU A O 1
ATOM 1203 N N . PRO A 1 161 ? -7.217 0.525 22.318 1.00 87.44 161 PRO A N 1
ATOM 1204 C CA . PRO A 1 161 ? -6.809 0.809 23.695 1.00 87.44 161 PRO A CA 1
ATOM 1205 C C . PRO A 1 161 ? -7.179 2.222 24.142 1.00 87.44 161 PRO A C 1
ATOM 1207 O O . PRO A 1 161 ? -7.053 3.174 23.370 1.00 87.44 161 PRO A O 1
ATOM 1210 N N . ASP A 1 162 ? -7.611 2.358 25.396 1.00 88.25 162 ASP A N 1
ATOM 1211 C CA . ASP A 1 162 ? -8.192 3.595 25.939 1.00 88.25 162 ASP A CA 1
ATOM 1212 C C . ASP A 1 162 ? -7.233 4.793 25.990 1.00 88.25 162 ASP A C 1
ATOM 1214 O O . ASP A 1 162 ? -7.693 5.934 25.975 1.00 88.25 162 ASP A O 1
ATOM 1218 N N . ASP A 1 163 ? -5.927 4.522 25.969 1.00 85.94 163 ASP A N 1
ATOM 1219 C CA . ASP A 1 163 ? -4.851 5.519 26.009 1.00 85.94 163 ASP A CA 1
ATOM 1220 C C . ASP A 1 163 ? -4.742 6.348 24.716 1.00 85.94 163 ASP A C 1
ATOM 1222 O O . ASP A 1 163 ? -4.082 7.384 24.696 1.00 85.94 163 ASP A O 1
ATOM 1226 N N . TYR A 1 164 ? -5.403 5.910 23.639 1.00 88.19 164 TYR A N 1
ATOM 1227 C CA . TYR A 1 164 ? -5.394 6.581 22.340 1.00 88.19 164 TYR A CA 1
ATOM 1228 C C . TYR A 1 164 ? -6.804 6.963 21.919 1.00 88.19 164 TYR A C 1
ATOM 1230 O O . TYR A 1 164 ? -7.745 6.187 22.079 1.00 88.19 164 TYR A O 1
ATOM 1238 N N . ASN A 1 165 ? -6.951 8.150 21.349 1.00 91.38 165 ASN A N 1
ATOM 1239 C CA . ASN A 1 165 ? -8.210 8.679 20.830 1.00 91.38 165 ASN A CA 1
ATOM 1240 C C . ASN A 1 165 ? -8.235 8.749 19.299 1.00 91.38 165 ASN A C 1
ATOM 1242 O O . ASN A 1 165 ? -9.316 8.816 18.732 1.00 91.38 165 ASN A O 1
ATOM 1246 N N . GLN A 1 166 ? -7.087 8.683 18.628 1.00 94.25 166 GLN A N 1
ATOM 1247 C CA . GLN A 1 166 ? -7.007 8.707 17.174 1.00 94.25 166 GLN A CA 1
ATOM 1248 C C . GLN A 1 166 ? -6.411 7.405 16.642 1.00 94.25 166 GLN A C 1
ATOM 1250 O O . GLN A 1 166 ? -5.365 6.946 17.108 1.00 94.25 166 GLN A O 1
ATOM 1255 N N . PHE A 1 167 ? -7.084 6.815 15.656 1.00 94.62 167 PHE A N 1
ATOM 1256 C CA . PHE A 1 167 ? -6.682 5.553 15.045 1.00 94.62 167 PHE A CA 1
ATOM 1257 C C . PHE A 1 167 ? -6.659 5.659 13.526 1.00 94.62 167 PHE A C 1
ATOM 1259 O O . PHE A 1 167 ? -7.529 6.291 12.934 1.00 94.62 167 PHE A O 1
ATOM 1266 N N . GLU A 1 168 ? -5.693 4.997 12.894 1.00 95.25 168 GLU A N 1
ATOM 1267 C CA . GLU A 1 168 ? -5.667 4.757 11.453 1.00 95.25 168 GLU A CA 1
ATOM 1268 C C . GLU A 1 168 ? -5.923 3.274 11.177 1.00 95.25 168 GLU A C 1
ATOM 1270 O O . GLU A 1 168 ? -5.245 2.397 11.722 1.00 95.25 168 GLU A O 1
ATOM 1275 N N . PHE A 1 169 ? -6.874 3.000 10.288 1.00 94.50 169 PHE A N 1
ATOM 1276 C CA . PHE A 1 169 ? -7.092 1.681 9.713 1.00 94.50 169 PHE A CA 1
ATOM 1277 C C . PHE A 1 169 ? -6.515 1.659 8.309 1.00 94.50 169 PHE A C 1
ATOM 1279 O O . PHE A 1 169 ? -6.952 2.433 7.459 1.00 94.50 169 PHE A O 1
ATOM 1286 N N . ARG A 1 170 ? -5.570 0.757 8.053 1.00 93.12 170 ARG A N 1
ATOM 1287 C CA . ARG A 1 170 ? -5.025 0.510 6.717 1.00 93.12 170 ARG A CA 1
ATOM 1288 C C . ARG A 1 170 ? -5.412 -0.889 6.267 1.00 93.12 170 ARG A C 1
ATOM 1290 O O . ARG A 1 170 ? -5.144 -1.859 6.970 1.00 93.12 170 ARG A O 1
ATOM 1297 N N . ILE A 1 171 ? -6.037 -0.976 5.101 1.00 93.75 171 ILE A N 1
ATOM 1298 C CA . ILE A 1 171 ? -6.425 -2.229 4.461 1.00 93.75 171 ILE A CA 1
ATOM 1299 C C . ILE A 1 171 ? -5.481 -2.486 3.298 1.00 93.75 171 ILE A C 1
ATOM 1301 O O . ILE A 1 171 ? -5.257 -1.590 2.487 1.00 93.75 171 ILE A O 1
ATOM 1305 N N . GLU A 1 172 ? -4.959 -3.702 3.202 1.00 88.12 172 GLU A N 1
ATOM 1306 C CA . GLU A 1 172 ? -4.192 -4.186 2.056 1.00 88.12 172 GLU A CA 1
ATOM 1307 C C . GLU A 1 172 ? -4.890 -5.410 1.470 1.00 88.12 172 GLU A C 1
ATOM 1309 O O . GLU A 1 172 ? -5.039 -6.422 2.149 1.00 88.12 172 GLU A O 1
ATOM 1314 N N . ALA A 1 173 ? -5.323 -5.327 0.216 1.00 84.38 173 ALA A N 1
ATOM 1315 C CA . ALA A 1 173 ? -5.818 -6.472 -0.533 1.00 84.38 173 ALA A CA 1
ATOM 1316 C C . ALA A 1 173 ? -4.635 -7.282 -1.062 1.00 84.38 173 ALA A C 1
ATOM 1318 O O . ALA A 1 173 ? -3.712 -6.720 -1.663 1.00 84.38 173 ALA A O 1
ATOM 1319 N N . ARG A 1 174 ? -4.684 -8.600 -0.872 1.00 80.06 174 ARG A N 1
ATOM 1320 C CA . ARG A 1 174 ? -3.679 -9.532 -1.380 1.00 80.06 174 AR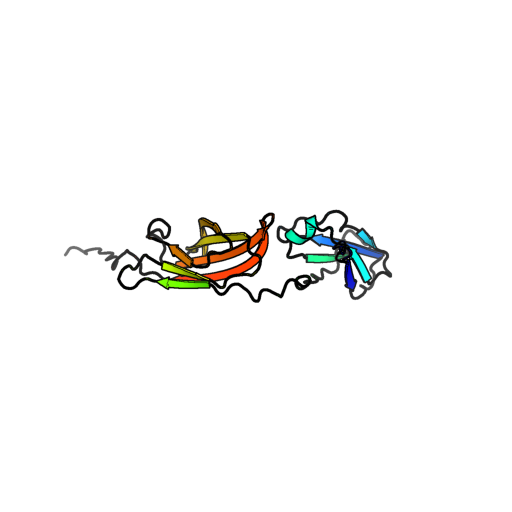G A CA 1
ATOM 1321 C C . ARG A 1 174 ? -4.337 -10.631 -2.201 1.00 80.06 174 ARG A C 1
ATOM 1323 O O . ARG A 1 174 ? -5.370 -11.169 -1.807 1.00 80.06 174 ARG A O 1
ATOM 1330 N N . GLY A 1 175 ? -3.749 -10.939 -3.349 1.00 75.88 175 GLY A N 1
ATOM 1331 C CA . GLY A 1 175 ? -4.173 -12.011 -4.243 1.00 75.88 175 GLY A CA 1
ATOM 1332 C C . GLY A 1 175 ? -3.654 -13.373 -3.792 1.00 75.88 175 GLY A C 1
ATOM 1333 O O . GLY A 1 175 ? -3.049 -13.514 -2.724 1.00 75.88 175 GLY A O 1
ATOM 1334 N N . GLU A 1 176 ? -3.877 -14.394 -4.619 1.00 72.12 176 GLU A N 1
ATOM 1335 C CA . GLU A 1 176 ? -3.271 -15.709 -4.398 1.00 72.12 176 GLU A CA 1
ATOM 1336 C C . GLU A 1 176 ? -1.739 -15.598 -4.293 1.00 72.12 176 GLU A C 1
ATOM 1338 O O . GLU A 1 176 ? -1.107 -14.753 -4.926 1.00 72.12 176 GLU A O 1
ATOM 1343 N N . GLY A 1 177 ? -1.135 -16.420 -3.430 1.00 65.94 177 GLY A N 1
ATOM 1344 C CA . GLY A 1 177 ? 0.300 -16.326 -3.138 1.00 65.94 177 GLY A CA 1
ATOM 1345 C C . GLY A 1 177 ? 0.706 -15.082 -2.335 1.00 65.94 177 GLY A C 1
ATOM 1346 O O . GLY A 1 177 ? 1.895 -14.817 -2.213 1.00 65.94 177 GLY A O 1
ATOM 1347 N N . HIS A 1 178 ? -0.257 -14.349 -1.762 1.00 58.41 178 HIS A N 1
ATOM 1348 C CA . HIS A 1 178 ? -0.054 -13.124 -0.975 1.00 58.41 178 HIS A CA 1
ATOM 1349 C C . HIS A 1 178 ? 0.493 -11.926 -1.768 1.00 58.41 178 HIS A C 1
ATOM 1351 O O . HIS A 1 178 ? 0.986 -10.973 -1.158 1.00 58.41 178 HIS A O 1
ATOM 1357 N N . ALA A 1 179 ? 0.372 -11.948 -3.100 1.00 62.00 179 ALA A N 1
ATOM 1358 C CA . ALA A 1 179 ? 0.753 -10.832 -3.960 1.00 62.00 179 ALA A CA 1
ATOM 1359 C C . ALA A 1 179 ? -0.045 -9.573 -3.596 1.00 62.00 179 ALA A C 1
ATOM 1361 O O . ALA A 1 179 ? -1.269 -9.626 -3.467 1.00 62.00 179 ALA A O 1
ATOM 1362 N N . TYR A 1 180 ? 0.634 -8.442 -3.430 1.00 72.44 180 TYR A N 1
ATOM 1363 C CA . TYR A 1 180 ? -0.030 -7.177 -3.133 1.00 72.44 180 TYR A CA 1
ATOM 1364 C C . TYR A 1 180 ? -0.884 -6.722 -4.326 1.00 72.44 180 TYR A C 1
ATOM 1366 O O . TYR A 1 180 ? -0.404 -6.674 -5.457 1.00 72.44 180 TYR A O 1
ATOM 1374 N N . LEU A 1 181 ? -2.150 -6.375 -4.074 1.00 65.56 181 LEU A N 1
ATOM 1375 C CA . LEU A 1 181 ? -3.066 -5.877 -5.106 1.00 65.56 181 LEU A CA 1
ATOM 1376 C C . LEU A 1 181 ? -3.335 -4.386 -4.944 1.00 65.56 181 LEU A C 1
ATOM 1378 O O . LEU A 1 181 ? -3.284 -3.624 -5.907 1.00 65.56 181 LEU A O 1
ATOM 1382 N N . CYS A 1 182 ? -3.690 -3.972 -3.729 1.00 79.75 182 CYS A N 1
ATOM 1383 C CA . CYS A 1 182 ? -4.122 -2.610 -3.466 1.00 79.75 182 CYS A CA 1
ATOM 1384 C C . CYS A 1 182 ? -4.100 -2.290 -1.978 1.00 79.75 182 CYS A C 1
ATOM 1386 O O . CYS A 1 182 ? -4.142 -3.189 -1.141 1.00 79.75 182 CYS A O 1
ATOM 1388 N N . SER A 1 183 ? -4.114 -1.005 -1.641 1.00 86.25 183 SER A N 1
ATOM 1389 C CA . SER A 1 183 ? -4.334 -0.567 -0.272 1.00 86.25 183 SER A CA 1
ATOM 1390 C C . SER A 1 183 ? -5.139 0.717 -0.196 1.00 86.25 183 SER A C 1
ATOM 1392 O O . SER A 1 183 ? -5.354 1.421 -1.184 1.00 86.25 183 SER A O 1
ATOM 1394 N N . GLY A 1 184 ? -5.604 1.005 1.008 1.00 84.12 184 GLY A N 1
ATOM 1395 C CA . GLY A 1 184 ? -6.202 2.274 1.372 1.00 84.12 184 GLY A CA 1
ATOM 1396 C C . GLY A 1 184 ? -6.222 2.424 2.879 1.00 84.12 184 GLY A C 1
ATOM 1397 O O . GLY A 1 184 ? -6.045 1.448 3.616 1.00 84.12 184 GLY A O 1
ATOM 1398 N N . SER A 1 185 ? -6.406 3.648 3.353 1.00 91.44 185 SER A N 1
ATOM 1399 C CA . SER A 1 185 ? -6.524 3.898 4.779 1.00 91.44 185 SER A CA 1
ATOM 1400 C C . SER A 1 185 ? -7.485 5.029 5.093 1.00 91.44 185 SER A C 1
ATOM 1402 O O . SER A 1 185 ? -7.786 5.878 4.255 1.00 91.44 185 SER A O 1
ATOM 1404 N N . ALA A 1 186 ? -7.977 5.011 6.324 1.00 90.62 186 ALA A N 1
ATOM 1405 C CA . ALA A 1 186 ? -8.795 6.068 6.880 1.00 90.62 186 ALA A CA 1
ATOM 1406 C C . ALA A 1 186 ? -8.512 6.211 8.369 1.00 90.62 186 ALA A C 1
ATOM 1408 O O . ALA A 1 186 ? -8.215 5.234 9.064 1.00 90.62 186 ALA A O 1
ATOM 1409 N N . THR A 1 187 ? -8.624 7.440 8.853 1.00 94.31 187 THR A N 1
ATOM 1410 C CA . THR A 1 187 ? -8.490 7.757 10.269 1.00 94.31 187 THR A CA 1
ATOM 1411 C C . THR A 1 187 ? -9.855 7.926 10.920 1.00 94.31 187 THR A C 1
ATOM 1413 O O . THR A 1 187 ? -10.836 8.299 10.273 1.00 94.31 187 THR A O 1
ATOM 1416 N N . VAL A 1 188 ? -9.921 7.649 12.217 1.00 93.94 188 VAL A N 1
ATOM 1417 C CA . VAL A 1 188 ? -11.080 7.943 13.055 1.00 93.94 188 VAL A CA 1
ATOM 1418 C C . VAL A 1 188 ? -10.624 8.571 14.362 1.00 93.94 188 VAL A C 1
ATOM 1420 O O . VAL A 1 188 ? -9.641 8.134 14.965 1.00 93.94 188 VAL A O 1
ATOM 1423 N N . ASP A 1 189 ? -11.381 9.567 14.806 1.00 93.06 189 ASP A N 1
ATOM 1424 C CA . ASP A 1 189 ? -11.283 10.121 16.147 1.00 93.06 189 ASP A CA 1
ATOM 1425 C C . ASP A 1 189 ? -12.393 9.514 17.011 1.00 93.06 189 ASP A C 1
ATOM 1427 O O . ASP A 1 189 ? -13.581 9.582 16.685 1.00 93.06 189 ASP A O 1
ATOM 1431 N N . LEU A 1 190 ? -11.996 8.908 18.121 1.00 90.62 190 LEU A N 1
ATOM 1432 C CA . LEU A 1 190 ? -12.868 8.359 19.148 1.00 90.62 190 LEU A CA 1
ATOM 1433 C C . LEU A 1 190 ? -12.811 9.259 20.383 1.00 90.62 190 LEU A C 1
ATOM 1435 O O . LEU A 1 190 ? -11.769 9.849 20.678 1.00 90.62 190 LEU A O 1
ATOM 1439 N N . PRO A 1 191 ? -13.901 9.367 21.153 1.00 81.81 191 PRO A N 1
ATOM 1440 C CA . PRO A 1 191 ? -13.849 10.090 22.409 1.00 81.81 191 PRO A CA 1
ATOM 1441 C C . PRO A 1 191 ? -12.870 9.404 23.372 1.00 81.81 191 PRO A C 1
ATOM 1443 O O . PRO A 1 191 ? -12.825 8.176 23.511 1.00 81.81 191 PRO A O 1
ATOM 1446 N N . SER A 1 192 ? -12.073 10.219 24.059 1.00 67.38 192 SER A N 1
ATOM 1447 C CA . SER A 1 192 ? -11.247 9.769 25.174 1.00 67.38 192 SER A CA 1
ATOM 1448 C C . SER A 1 192 ? -12.151 9.136 26.236 1.00 67.38 192 SER A C 1
ATOM 1450 O O . SER A 1 192 ? -13.160 9.731 26.614 1.00 67.38 192 SER A O 1
ATOM 1452 N N . LYS A 1 193 ? -11.788 7.962 26.773 1.00 65.00 193 LYS A N 1
ATOM 1453 C CA . LYS A 1 193 ? -12.490 7.433 27.958 1.00 65.00 193 LYS A CA 1
ATOM 1454 C C . LYS A 1 193 ? -12.196 8.246 29.219 1.00 65.00 193 LYS A C 1
ATOM 1456 O O . LYS A 1 193 ? -12.940 8.155 30.196 1.00 65.00 193 LYS A O 1
ATOM 1461 N N . GLU A 1 194 ? -11.146 9.063 29.200 1.00 52.25 194 GLU A N 1
ATOM 1462 C CA . GLU A 1 194 ? -10.935 10.073 30.223 1.00 52.25 194 GLU A CA 1
ATOM 1463 C C . GLU A 1 194 ? -11.970 11.194 30.050 1.00 52.25 194 GLU A C 1
ATOM 1465 O O . GLU A 1 194 ? -11.837 12.088 29.214 1.00 52.25 194 GLU A O 1
ATOM 1470 N N . GLY A 1 195 ? -13.013 11.157 30.888 1.00 44.16 195 GLY A N 1
ATOM 1471 C CA . GLY A 1 195 ? -13.761 12.363 31.244 1.00 44.16 195 GLY A CA 1
ATOM 1472 C C . GLY A 1 195 ? -12.806 13.464 31.738 1.00 44.16 195 GLY A C 1
ATOM 1473 O O . GLY A 1 195 ? -11.637 13.178 31.994 1.00 44.16 195 GLY A O 1
ATOM 1474 N N . PRO A 1 196 ? -13.265 14.724 31.883 1.00 35.81 196 PRO A N 1
ATOM 1475 C CA . PRO A 1 196 ? -12.385 15.857 32.154 1.00 35.81 196 PRO A CA 1
ATOM 1476 C C . PRO A 1 196 ? -11.430 15.528 33.299 1.00 35.81 196 PRO A C 1
ATOM 1478 O O . PRO A 1 196 ? -11.859 15.346 34.442 1.00 35.81 196 PRO A O 1
ATOM 1481 N N . VAL A 1 197 ? -10.136 15.441 32.984 1.00 42.56 197 VAL A N 1
ATOM 1482 C CA . VAL A 1 197 ? -9.104 15.288 33.999 1.00 42.56 197 VAL A CA 1
ATOM 1483 C C . VAL A 1 197 ? -9.074 16.608 34.757 1.00 42.56 197 VAL A C 1
ATOM 1485 O O . VAL A 1 197 ? -8.443 17.586 34.353 1.00 42.56 197 VAL A O 1
ATOM 1488 N N . HIS A 1 198 ? -9.831 16.672 35.850 1.00 36.03 198 HIS A N 1
ATOM 1489 C CA . HIS A 1 198 ? -9.648 17.693 36.860 1.00 36.03 198 HIS A CA 1
ATOM 1490 C C . HIS A 1 198 ? -8.271 17.455 37.475 1.00 36.03 198 HIS A C 1
ATOM 1492 O O . HIS A 1 198 ? -8.132 16.734 38.462 1.00 36.03 198 HIS A O 1
ATOM 1498 N N . TRP A 1 199 ? -7.247 18.097 36.918 1.00 41.00 199 TRP A N 1
ATOM 1499 C CA . TRP A 1 199 ? -6.012 18.362 37.644 1.00 41.00 199 TRP A CA 1
ATOM 1500 C C . TRP A 1 199 ? -6.320 19.395 38.730 1.00 41.00 199 TRP A C 1
ATOM 1502 O O . TRP A 1 199 ? -6.006 20.579 38.626 1.00 41.00 199 TRP A O 1
ATOM 1512 N N . GLY A 1 200 ? -7.028 18.953 39.766 1.00 31.88 200 GLY A N 1
ATOM 1513 C CA . GLY A 1 200 ? -7.175 19.707 40.991 1.00 31.88 200 GLY A CA 1
ATOM 1514 C C . GLY A 1 200 ? -5.849 19.680 41.736 1.00 31.88 200 GLY A C 1
ATOM 1515 O O . GLY A 1 200 ? -5.466 18.655 42.290 1.00 31.88 200 GLY A O 1
ATOM 1516 N N . ALA A 1 201 ? -5.181 20.825 41.815 1.00 38.34 201 ALA A N 1
ATOM 1517 C CA . ALA A 1 201 ? -4.618 21.213 43.095 1.00 38.34 201 ALA A CA 1
ATOM 1518 C C . ALA A 1 201 ? -5.716 22.009 43.806 1.00 38.34 201 ALA A C 1
ATOM 1520 O O . ALA A 1 201 ? -5.963 23.166 43.465 1.00 38.34 201 ALA A O 1
ATOM 1521 N N . GLU A 1 202 ? -6.401 21.395 44.773 1.00 44.38 202 GLU A N 1
ATOM 1522 C CA . GLU A 1 202 ? -7.071 22.193 45.795 1.00 44.38 202 GLU A CA 1
ATOM 1523 C C . GLU A 1 202 ? -5.972 22.944 46.549 1.00 44.38 202 GLU A C 1
ATOM 1525 O O . GLU A 1 202 ? -5.245 22.383 47.370 1.00 44.38 202 GLU A O 1
ATOM 1530 N N . ALA A 1 203 ? -5.795 24.221 46.215 1.00 41.03 203 ALA A N 1
ATOM 1531 C CA . ALA A 1 203 ? -5.050 25.134 47.056 1.00 41.03 203 ALA A CA 1
ATOM 1532 C C . ALA A 1 203 ? -5.860 25.306 48.347 1.00 41.03 203 ALA A C 1
ATOM 1534 O O . ALA A 1 203 ? -6.850 26.036 48.377 1.00 41.03 203 ALA A O 1
ATOM 1535 N N . GLY A 1 204 ? -5.465 24.569 49.387 1.00 45.94 204 GLY A N 1
ATOM 1536 C CA . GLY A 1 204 ? -6.003 24.722 50.733 1.00 45.94 204 GLY A CA 1
ATOM 1537 C C . GLY A 1 204 ? -5.856 26.167 51.212 1.00 45.94 204 GLY A C 1
ATOM 1538 O O . GLY A 1 204 ? -4.772 26.749 51.122 1.00 45.94 204 GLY A O 1
ATOM 1539 N N . GLY A 1 205 ? -6.970 26.729 51.680 1.00 42.16 205 GLY A N 1
ATOM 1540 C CA . GLY A 1 205 ? -7.016 27.942 52.498 1.00 42.16 205 GLY A CA 1
ATOM 1541 C C . GLY A 1 205 ? -6.888 27.639 53.984 1.00 42.16 205 GLY A C 1
ATOM 1542 O O . GLY A 1 205 ? -7.032 26.456 54.369 1.00 42.16 205 GLY A O 1
#

pLDDT: mean 75.17, std 18.48, range [31.88, 96.5]